Protein AF-A0A2C6ABN4-F1 (afdb_monomer_lite)

Sequence (264 aa):
MPRPLPLPQSFIEPTAESSQFKFFDPEDTRYYWGPILGHSFPLETITFHNDPFFAECRAYGRIKEAQAKGMLKREVAVRCEGFLLLQDEDRKILEGKGVDFEGQDVAESGDCDSGGGDVDDQKQEEQKDFVGRPQKPGKRQGRQPVRAIVKELASPESGVEAWSLRRILRDIRLLNQLKIYNRDIRKDNFRDEKLVDFGSSWTEPHCILEADKDEAAETTVEDLVKFDEMVDMEALKSDVRAMSNWGYCSKLRPRKPKASSGSA

Radius of gyration: 27.63 Å; chains: 1; bounding box: 92×60×93 Å

Structure (mmCIF, N/CA/C/O backbone):
data_AF-A0A2C6ABN4-F1
#
_entry.id   AF-A0A2C6ABN4-F1
#
loop_
_atom_site.group_PDB
_atom_site.id
_atom_site.type_symbol
_atom_site.label_atom_id
_atom_site.label_alt_id
_atom_site.label_comp_id
_atom_site.label_asym_id
_atom_site.label_entity_id
_atom_site.label_seq_id
_atom_site.pdbx_PDB_ins_code
_atom_site.Cartn_x
_atom_site.Cartn_y
_atom_site.Cartn_z
_atom_site.occupancy
_atom_site.B_iso_or_equiv
_atom_site.auth_seq_id
_atom_site.auth_comp_id
_atom_site.auth_asym_id
_atom_site.auth_atom_id
_atom_site.pdbx_PDB_model_num
ATOM 1 N N . MET A 1 1 ? -56.755 -31.998 -8.159 1.00 43.34 1 MET A N 1
ATOM 2 C CA . MET A 1 1 ? -55.991 -31.166 -7.206 1.00 43.34 1 MET A CA 1
ATOM 3 C C . MET A 1 1 ? -54.552 -31.675 -7.190 1.00 43.34 1 MET A C 1
ATOM 5 O O . MET A 1 1 ? -54.325 -32.727 -6.598 1.00 43.34 1 MET A O 1
ATOM 9 N N . PRO A 1 2 ? -53.607 -31.055 -7.915 1.00 37.81 2 PRO A N 1
ATOM 10 C CA . PRO A 1 2 ? -52.215 -31.496 -7.899 1.00 37.81 2 PRO A CA 1
ATOM 11 C C . PRO A 1 2 ? -51.528 -31.032 -6.605 1.00 37.81 2 PRO A C 1
ATOM 13 O O . PRO A 1 2 ? -51.767 -29.922 -6.134 1.00 37.81 2 PRO A O 1
ATOM 16 N N . ARG A 1 3 ? -50.710 -31.909 -6.010 1.00 38.62 3 ARG A N 1
ATOM 17 C CA . ARG A 1 3 ? -49.883 -31.595 -4.833 1.00 38.62 3 ARG A CA 1
ATOM 18 C C . ARG A 1 3 ? -48.737 -30.658 -5.237 1.00 38.62 3 ARG A C 1
ATOM 20 O O . ARG A 1 3 ? -48.188 -30.850 -6.322 1.00 38.62 3 ARG A O 1
ATOM 27 N N . PRO A 1 4 ? -48.340 -29.698 -4.385 1.00 38.19 4 PRO A N 1
ATOM 28 C CA . PRO A 1 4 ? -47.180 -28.868 -4.663 1.00 38.19 4 PRO A CA 1
ATOM 29 C C . PRO A 1 4 ? -45.895 -29.693 -4.513 1.00 38.19 4 PRO A C 1
ATOM 31 O O . PRO A 1 4 ? -45.727 -30.435 -3.543 1.00 38.19 4 PRO A O 1
ATOM 34 N N . LEU A 1 5 ? -45.009 -29.575 -5.502 1.00 39.72 5 LEU A N 1
ATOM 35 C CA . LEU A 1 5 ? -43.641 -30.087 -5.443 1.00 39.72 5 LEU A CA 1
ATOM 36 C C . LEU A 1 5 ? -42.832 -29.259 -4.429 1.00 39.72 5 LEU A C 1
ATOM 38 O O . LEU A 1 5 ? -43.009 -28.039 -4.383 1.00 39.72 5 LEU A O 1
ATOM 42 N N . PRO A 1 6 ? -41.946 -29.879 -3.632 1.00 36.38 6 PRO A N 1
ATOM 43 C CA . PRO A 1 6 ? -41.072 -29.134 -2.742 1.00 36.38 6 PRO A CA 1
ATOM 44 C C . PRO A 1 6 ? -40.022 -28.379 -3.566 1.00 36.38 6 PRO A C 1
ATOM 46 O O . PRO A 1 6 ? -39.380 -28.945 -4.452 1.00 36.38 6 PRO A O 1
ATOM 49 N N . LEU A 1 7 ? -39.868 -27.088 -3.270 1.00 35.53 7 LEU A N 1
ATOM 50 C CA . LEU A 1 7 ? -38.782 -26.263 -3.789 1.00 35.53 7 LEU A CA 1
ATOM 51 C C . LEU A 1 7 ? -37.439 -26.790 -3.255 1.00 35.53 7 LEU A C 1
ATOM 53 O O . LEU A 1 7 ? -37.379 -27.214 -2.096 1.00 35.53 7 LEU A O 1
ATOM 57 N N . PRO A 1 8 ? -36.364 -26.763 -4.059 1.00 33.19 8 PRO A N 1
ATOM 58 C CA . PRO A 1 8 ? -35.051 -27.162 -3.585 1.00 33.19 8 PRO A CA 1
ATOM 59 C C . PRO A 1 8 ? -34.594 -26.187 -2.497 1.00 33.19 8 PRO A C 1
ATOM 61 O O . PRO A 1 8 ? -34.554 -24.975 -2.707 1.00 33.19 8 PRO A O 1
ATOM 64 N N . GLN A 1 9 ? -34.244 -26.730 -1.330 1.00 35.50 9 GLN A N 1
ATOM 65 C CA . GLN A 1 9 ? -33.482 -26.019 -0.311 1.00 35.50 9 GLN A CA 1
ATOM 66 C C . GLN A 1 9 ? -32.075 -25.776 -0.863 1.00 35.50 9 GLN A C 1
ATOM 68 O O . GLN A 1 9 ? -31.155 -26.551 -0.616 1.00 35.50 9 GLN A O 1
ATOM 73 N N . SER A 1 10 ? -31.901 -24.708 -1.640 1.00 33.22 10 SER A N 1
ATOM 74 C CA . SER A 1 10 ? -30.585 -24.104 -1.783 1.00 33.22 10 SER A CA 1
ATOM 75 C C . SER A 1 10 ? -30.249 -23.495 -0.427 1.00 33.22 10 SER A C 1
ATOM 77 O O . SER A 1 10 ? -30.739 -22.421 -0.076 1.00 33.22 10 SER A O 1
ATOM 79 N N . PHE A 1 11 ? -29.466 -24.234 0.355 1.00 29.27 11 PHE A N 1
ATOM 80 C CA . PHE A 1 11 ? -28.641 -23.665 1.407 1.00 29.27 11 PHE A CA 1
ATOM 81 C C . PHE A 1 11 ? -27.852 -22.516 0.776 1.00 29.27 11 PHE A C 1
ATOM 83 O O . PHE A 1 11 ? -26.917 -22.736 0.011 1.00 29.27 11 PHE A O 1
ATOM 90 N N . ILE A 1 12 ? -28.290 -21.286 1.031 1.00 30.23 12 ILE A N 1
ATOM 91 C CA . ILE A 1 12 ? -27.449 -20.114 0.841 1.00 30.23 12 ILE A CA 1
ATOM 92 C C . ILE A 1 12 ? -26.549 -20.119 2.069 1.00 30.23 12 ILE A C 1
ATOM 94 O O . ILE A 1 12 ? -26.931 -19.635 3.135 1.00 30.23 12 ILE A O 1
ATOM 98 N N . GLU A 1 13 ? -25.396 -20.772 1.947 1.00 28.67 13 GLU A N 1
ATOM 99 C CA . GLU A 1 13 ? -24.297 -20.508 2.864 1.00 28.67 13 GLU A CA 1
ATOM 100 C C . GLU A 1 13 ? -23.945 -19.019 2.743 1.00 28.67 13 GLU A C 1
ATOM 102 O O . GLU A 1 13 ? -23.855 -18.498 1.626 1.00 28.67 13 GLU A O 1
ATOM 107 N N . PRO A 1 14 ? -23.803 -18.291 3.859 1.00 32.38 14 PRO A N 1
ATOM 108 C CA . PRO A 1 14 ? -23.434 -16.891 3.803 1.00 32.38 14 PRO A CA 1
ATOM 109 C C . PRO A 1 14 ? -21.966 -16.802 3.378 1.00 32.38 14 PRO A C 1
ATOM 111 O O . PRO A 1 14 ? -21.068 -17.080 4.172 1.00 32.38 14 PRO A O 1
ATOM 114 N N . THR A 1 15 ? -21.713 -16.400 2.132 1.00 32.28 15 THR A N 1
ATOM 115 C CA . THR A 1 15 ? -20.380 -16.003 1.677 1.00 32.28 15 THR A CA 1
ATOM 116 C C . THR A 1 15 ? -20.015 -14.693 2.375 1.00 32.28 15 THR A C 1
ATOM 118 O O . THR A 1 15 ? -20.332 -13.591 1.933 1.00 32.28 15 THR A O 1
ATOM 121 N N . ALA A 1 16 ? -19.404 -14.808 3.555 1.00 35.59 16 ALA A N 1
ATOM 122 C CA . ALA A 1 16 ? -18.778 -13.687 4.239 1.00 35.59 16 ALA A CA 1
ATOM 123 C C . ALA A 1 16 ? -17.517 -13.291 3.455 1.00 35.59 16 ALA A C 1
ATOM 125 O O . ALA A 1 16 ? -16.405 -13.703 3.774 1.00 35.59 16 ALA A O 1
ATOM 126 N N . GLU A 1 17 ? -17.701 -12.527 2.382 1.00 42.06 17 GLU A N 1
ATOM 127 C CA . GLU A 1 17 ? -16.612 -12.049 1.534 1.00 42.06 17 GLU A CA 1
ATOM 128 C C . GLU A 1 17 ? -15.911 -10.861 2.222 1.00 42.06 17 GLU A C 1
ATOM 130 O O . GLU A 1 17 ? -16.338 -9.710 2.186 1.00 42.06 17 GLU A O 1
ATOM 135 N N . SER A 1 18 ? -14.870 -11.234 2.976 1.00 41.97 18 SER A N 1
ATOM 136 C CA . SER A 1 18 ? -13.762 -10.463 3.560 1.00 41.97 18 SER A CA 1
ATOM 137 C C . SER A 1 18 ? -14.037 -9.019 4.007 1.00 41.97 18 SER A C 1
ATOM 139 O O . SER A 1 18 ? -13.567 -8.059 3.396 1.00 41.97 18 SER A O 1
ATOM 141 N N . SER A 1 19 ? -14.669 -8.854 5.168 1.00 40.44 19 SER A N 1
ATOM 142 C CA . SER A 1 19 ? -14.401 -7.675 6.003 1.00 40.44 19 SER A CA 1
ATOM 143 C C . SER A 1 19 ? -13.133 -7.945 6.814 1.00 40.44 19 SER A C 1
ATOM 145 O O . SER A 1 19 ? -13.146 -8.782 7.713 1.00 40.44 19 SER A O 1
ATOM 147 N N . GLN A 1 20 ? -12.018 -7.294 6.469 1.00 48.59 20 GLN A N 1
ATOM 148 C CA . GLN A 1 20 ? -10.813 -7.341 7.299 1.00 48.59 20 GLN A CA 1
ATOM 149 C C . GLN A 1 20 ? -10.960 -6.333 8.440 1.00 48.59 20 GLN A C 1
ATOM 151 O O . GLN A 1 20 ? -11.043 -5.127 8.205 1.00 48.59 20 GLN A O 1
ATOM 156 N N . PHE A 1 21 ? -10.987 -6.834 9.671 1.00 49.16 21 PHE A N 1
ATOM 157 C CA . PHE A 1 21 ? -10.914 -6.020 10.876 1.00 49.16 21 PHE A CA 1
ATOM 158 C C . PHE A 1 21 ? -9.465 -6.029 11.354 1.00 49.16 21 PHE A C 1
ATOM 160 O O . PHE A 1 21 ? -8.912 -7.093 11.624 1.00 49.16 21 PHE A O 1
ATOM 167 N N . LYS A 1 22 ? -8.830 -4.857 11.396 1.00 55.16 22 LYS A N 1
ATOM 168 C CA . LYS A 1 22 ? -7.450 -4.704 11.866 1.00 55.16 22 LYS A CA 1
ATOM 169 C C . LYS A 1 22 ? -7.467 -3.927 13.175 1.00 55.16 22 LYS A C 1
ATOM 171 O O . LYS A 1 22 ? -7.917 -2.782 13.209 1.00 55.16 22 LYS A O 1
ATOM 176 N N . PHE A 1 23 ? -7.000 -4.570 14.237 1.00 58.25 23 PHE A N 1
ATOM 177 C CA . PHE A 1 23 ? -6.822 -3.968 15.555 1.00 58.25 23 PHE A CA 1
ATOM 178 C C . PHE A 1 23 ? -5.339 -3.696 15.759 1.00 58.25 23 PHE A C 1
ATOM 180 O O . PHE A 1 23 ? -4.504 -4.501 15.354 1.00 58.25 23 PHE A O 1
ATOM 187 N N . PHE A 1 24 ? -5.021 -2.533 16.313 1.00 55.00 24 PHE A N 1
ATOM 188 C CA . PHE A 1 24 ? -3.648 -2.075 16.437 1.00 55.00 24 PHE A CA 1
ATOM 189 C C . PHE A 1 24 ? -3.508 -1.194 17.670 1.00 55.00 24 PHE A C 1
ATOM 191 O O . PHE A 1 24 ? -4.182 -0.164 17.754 1.00 55.00 24 PHE A O 1
ATOM 198 N N . ASP A 1 25 ? -2.639 -1.599 18.594 1.00 61.62 25 ASP A N 1
ATOM 199 C CA . ASP A 1 25 ? -2.125 -0.719 19.633 1.00 61.62 25 ASP A CA 1
ATOM 200 C C . ASP A 1 25 ? -0.804 -0.096 19.133 1.00 61.62 25 ASP A C 1
ATOM 202 O O . ASP A 1 25 ? 0.142 -0.813 18.798 1.00 61.62 25 ASP A O 1
ATOM 206 N N . PRO A 1 26 ? -0.705 1.236 19.033 1.00 56.97 26 PRO A N 1
ATOM 207 C CA . PRO A 1 26 ? 0.534 1.907 18.647 1.00 56.97 26 PRO A CA 1
ATOM 208 C C . PRO A 1 26 ? 1.726 1.641 19.577 1.00 56.97 26 PRO A C 1
ATOM 210 O O . PRO A 1 26 ? 2.866 1.690 19.100 1.00 56.97 26 PRO A O 1
ATOM 213 N N . GLU A 1 27 ? 1.502 1.342 20.861 1.00 61.50 27 GLU A N 1
ATOM 214 C CA . GLU A 1 27 ? 2.582 0.998 21.792 1.00 61.50 27 GLU A CA 1
ATOM 215 C C . GLU A 1 27 ? 3.201 -0.370 21.461 1.00 61.50 27 GLU A C 1
ATOM 217 O O . GLU A 1 27 ? 4.415 -0.525 21.618 1.00 61.50 27 GLU A O 1
ATOM 222 N N . ASP A 1 28 ? 2.448 -1.311 20.872 1.00 63.84 28 ASP A N 1
ATOM 223 C CA . ASP A 1 28 ? 2.980 -2.618 20.438 1.00 63.84 28 ASP A CA 1
ATOM 224 C C . ASP A 1 28 ? 4.088 -2.476 19.384 1.00 63.84 28 ASP A C 1
ATOM 226 O O . ASP A 1 28 ? 4.962 -3.334 19.246 1.00 63.84 28 ASP A O 1
ATOM 230 N N . THR A 1 29 ? 4.095 -1.363 18.647 1.00 63.59 29 THR A N 1
ATOM 231 C CA . THR A 1 29 ? 5.116 -1.075 17.630 1.00 63.59 29 THR A CA 1
ATOM 232 C C . THR A 1 29 ? 6.170 -0.075 18.076 1.00 63.59 29 THR A C 1
ATOM 234 O O . THR A 1 29 ? 7.054 0.268 17.288 1.00 63.59 29 THR A O 1
ATOM 237 N N . ARG A 1 30 ? 6.153 0.354 19.345 1.00 68.31 30 ARG A N 1
ATOM 238 C CA . ARG A 1 30 ? 7.115 1.325 19.885 1.00 68.31 30 ARG A CA 1
ATOM 239 C C . ARG A 1 30 ? 8.561 0.900 19.752 1.00 68.31 30 ARG A C 1
ATOM 241 O O . ARG A 1 30 ? 9.428 1.748 19.556 1.00 68.31 30 ARG A O 1
ATOM 248 N N . TYR A 1 31 ? 8.820 -0.401 19.789 1.00 68.56 31 TYR A N 1
ATOM 249 C CA . TYR A 1 31 ? 10.140 -0.946 19.499 1.00 68.56 31 TYR A CA 1
ATOM 250 C C . TYR A 1 31 ? 10.666 -0.526 18.112 1.00 68.56 31 TYR A C 1
ATOM 252 O O . TYR A 1 31 ? 11.850 -0.227 17.978 1.00 68.56 31 TYR A O 1
ATOM 260 N N . TYR A 1 32 ? 9.793 -0.453 17.101 1.00 65.69 32 TYR A N 1
ATOM 261 C CA . TYR A 1 32 ? 10.162 -0.132 15.721 1.00 65.69 32 TYR A CA 1
ATOM 262 C C . TYR A 1 32 ? 10.352 1.370 15.490 1.00 65.69 32 TYR A C 1
ATOM 264 O O . TYR A 1 32 ? 11.301 1.769 14.824 1.00 65.69 32 TYR A O 1
ATOM 272 N N . TRP A 1 33 ? 9.479 2.218 16.042 1.00 73.62 33 TRP A N 1
ATOM 273 C CA . TRP A 1 33 ? 9.526 3.664 15.781 1.00 73.62 33 TRP A CA 1
ATOM 274 C C . TRP A 1 33 ? 10.238 4.480 16.867 1.00 73.62 33 TRP A C 1
ATOM 276 O O . TRP A 1 33 ? 10.721 5.578 16.591 1.00 73.62 33 TRP A O 1
ATOM 286 N N . GLY A 1 34 ? 10.327 3.973 18.098 1.00 74.62 34 GLY A N 1
ATOM 287 C CA . GLY A 1 34 ? 10.900 4.676 19.250 1.00 74.62 34 GLY A CA 1
ATOM 288 C C . GLY A 1 34 ? 12.348 5.137 19.045 1.00 74.62 34 GLY A C 1
ATOM 289 O O . GLY A 1 34 ? 12.634 6.303 19.327 1.00 74.62 34 GLY A O 1
ATOM 290 N N . PRO A 1 35 ? 13.251 4.288 18.514 1.00 77.50 35 PRO A N 1
ATOM 291 C CA . PRO A 1 35 ? 14.631 4.680 18.222 1.00 77.50 35 PRO A CA 1
ATOM 292 C C . PRO A 1 35 ? 14.756 5.770 17.149 1.00 77.50 35 PRO A C 1
ATOM 294 O O . PRO A 1 35 ? 15.687 6.568 17.206 1.00 77.50 35 PRO A O 1
ATOM 297 N N . ILE A 1 36 ? 13.824 5.806 16.191 1.00 73.25 36 ILE A N 1
ATOM 298 C CA . ILE A 1 36 ? 13.858 6.721 15.043 1.00 73.25 36 ILE A CA 1
ATOM 299 C C . ILE A 1 36 ? 13.268 8.085 15.420 1.00 73.25 36 ILE A C 1
ATOM 301 O O . ILE A 1 36 ? 13.826 9.133 15.104 1.00 73.25 36 ILE A O 1
ATOM 305 N N . LEU A 1 37 ? 12.125 8.084 16.109 1.00 77.12 37 LEU A N 1
ATOM 306 C CA . LEU A 1 37 ? 11.356 9.301 16.372 1.00 77.12 37 LEU A CA 1
ATOM 307 C C . LEU A 1 37 ? 11.667 9.926 17.736 1.00 77.12 37 LEU A C 1
ATOM 309 O O . LEU A 1 37 ? 11.551 11.147 17.883 1.00 77.12 37 LEU A O 1
ATOM 313 N N . GLY A 1 38 ? 12.068 9.134 18.735 1.00 70.38 38 GLY A N 1
ATOM 314 C CA . GLY A 1 38 ? 12.277 9.605 20.105 1.00 70.38 38 GLY A CA 1
ATOM 315 C C . GLY A 1 38 ? 11.061 10.378 20.637 1.00 70.38 38 GLY A C 1
ATOM 316 O O . GLY A 1 38 ? 9.946 9.864 20.646 1.00 70.38 38 GLY A O 1
ATOM 317 N N . HIS A 1 39 ? 11.274 11.636 21.043 1.00 68.50 39 HIS A N 1
ATOM 318 C CA . HIS A 1 39 ? 10.217 12.584 21.443 1.00 68.50 39 HIS A CA 1
ATOM 319 C C . HIS A 1 39 ? 9.921 13.656 20.378 1.00 68.50 39 HIS A C 1
ATOM 321 O O . HIS A 1 39 ? 9.269 14.658 20.666 1.00 68.50 39 HIS A O 1
ATOM 327 N N . SER A 1 40 ? 10.432 13.485 19.155 1.00 69.56 40 SER A N 1
ATOM 328 C CA . SER A 1 40 ? 10.398 14.514 18.104 1.00 69.56 40 SER A CA 1
ATOM 329 C C . SER A 1 40 ? 9.004 14.713 17.503 1.00 69.56 40 SER A C 1
ATOM 331 O O . SER A 1 40 ? 8.739 15.749 16.899 1.00 69.56 40 SER A O 1
ATOM 333 N N . PHE A 1 41 ? 8.108 13.740 17.682 1.00 73.62 41 PHE A N 1
ATOM 334 C CA . PHE A 1 41 ? 6.722 13.794 17.226 1.00 73.62 41 PHE A CA 1
ATOM 335 C C . PHE A 1 41 ? 5.766 13.511 18.391 1.00 73.62 41 PHE A C 1
ATOM 337 O O . PHE A 1 41 ? 6.084 12.683 19.249 1.00 73.62 41 PHE A O 1
ATOM 344 N N . PRO A 1 42 ? 4.581 14.152 18.429 1.00 81.31 42 PRO A N 1
ATOM 345 C CA . PRO A 1 42 ? 3.536 13.788 19.379 1.00 81.31 42 PRO A CA 1
ATOM 346 C C . PRO A 1 42 ? 3.166 12.311 19.221 1.00 81.31 42 PRO A C 1
ATOM 348 O O . PRO A 1 42 ? 2.978 11.849 18.094 1.00 81.31 42 PRO A O 1
ATOM 351 N N . LEU A 1 43 ? 3.014 11.590 20.336 1.00 75.25 43 LEU A N 1
ATOM 352 C CA . LEU A 1 43 ? 2.653 10.167 20.333 1.00 75.25 43 LEU A CA 1
ATOM 353 C C . LEU A 1 43 ? 1.390 9.907 19.503 1.00 75.25 43 LEU A C 1
ATOM 355 O O . LEU A 1 43 ? 1.357 8.986 18.703 1.00 75.25 43 LEU A O 1
ATOM 359 N N . GLU A 1 44 ? 0.398 10.790 19.610 1.00 75.31 44 GLU A N 1
ATOM 360 C CA . GLU A 1 44 ? -0.835 10.738 18.823 1.00 75.31 44 GLU A CA 1
ATOM 361 C C . GLU A 1 44 ? -0.576 10.723 17.302 1.00 75.31 44 GLU A C 1
ATOM 363 O O . GLU A 1 44 ? -1.162 9.923 16.575 1.00 75.31 44 GLU A O 1
ATOM 368 N N . THR A 1 45 ? 0.360 11.538 16.810 1.00 78.62 45 THR A N 1
ATOM 369 C CA . THR A 1 45 ? 0.745 11.561 15.390 1.00 78.62 45 THR A CA 1
ATOM 370 C C . THR A 1 45 ? 1.400 10.248 14.963 1.00 78.62 45 THR A C 1
ATOM 372 O O . THR A 1 45 ? 1.120 9.737 13.879 1.00 78.62 45 THR A O 1
ATOM 375 N N . ILE A 1 46 ? 2.260 9.685 15.813 1.00 79.44 46 ILE A N 1
ATOM 376 C CA . ILE A 1 46 ? 2.929 8.401 15.564 1.00 79.44 46 ILE A CA 1
ATOM 377 C C . ILE A 1 46 ? 1.901 7.268 15.532 1.00 79.44 46 ILE A C 1
ATOM 379 O O . ILE A 1 46 ? 1.929 6.431 14.629 1.00 79.44 46 ILE A O 1
ATOM 383 N N . THR A 1 47 ? 0.959 7.290 16.471 1.00 78.12 47 THR A N 1
ATOM 384 C CA . THR A 1 47 ? -0.158 6.355 16.547 1.00 78.12 47 THR A CA 1
ATOM 385 C C . THR A 1 47 ? -0.983 6.373 15.272 1.00 78.12 47 THR A C 1
ATOM 387 O O . THR A 1 47 ? -1.201 5.327 14.670 1.00 78.12 47 THR A O 1
ATOM 390 N N . PHE A 1 48 ? -1.389 7.554 14.803 1.00 82.12 48 PHE A N 1
ATOM 391 C CA . PHE A 1 48 ? -2.189 7.666 13.586 1.00 82.12 48 PHE A CA 1
ATOM 392 C C . PHE A 1 48 ? -1.447 7.231 12.323 1.00 82.12 48 PHE A C 1
ATOM 394 O O . PHE A 1 48 ? -2.071 6.727 11.394 1.00 82.12 48 PHE A O 1
ATOM 401 N N . HIS A 1 49 ? -0.132 7.433 12.255 1.00 82.94 49 HIS A N 1
ATOM 402 C CA . HIS A 1 49 ? 0.654 7.012 11.099 1.00 82.94 49 HIS A CA 1
ATOM 403 C C . HIS A 1 49 ? 0.897 5.502 11.048 1.00 82.94 49 HIS A C 1
ATOM 405 O O . HIS A 1 49 ? 0.977 4.957 9.949 1.00 82.94 49 HIS A O 1
ATOM 411 N N . ASN A 1 50 ? 0.969 4.839 12.205 1.00 80.81 50 ASN A N 1
ATOM 412 C CA . ASN A 1 50 ? 1.174 3.394 12.283 1.00 80.81 50 ASN A CA 1
ATOM 413 C C . ASN A 1 50 ? -0.131 2.588 12.391 1.00 80.81 50 ASN A C 1
ATOM 415 O O . ASN A 1 50 ? -0.111 1.383 12.164 1.00 80.81 50 ASN A O 1
ATOM 419 N N . ASP A 1 51 ? -1.264 3.230 12.688 1.00 86.06 51 ASP A N 1
ATOM 420 C CA . ASP A 1 51 ? -2.579 2.591 12.694 1.00 86.06 51 ASP A CA 1
ATOM 421 C C . ASP A 1 51 ? -2.963 2.106 11.275 1.00 86.06 51 ASP A C 1
ATOM 423 O O . ASP A 1 51 ? -3.091 2.928 10.358 1.00 86.06 51 ASP A O 1
ATOM 427 N N . PRO A 1 52 ? -3.212 0.795 11.073 1.00 88.38 52 PRO A N 1
ATOM 428 C CA . PRO A 1 52 ? -3.519 0.238 9.760 1.00 88.38 52 PRO A CA 1
ATOM 429 C C . PRO A 1 52 ? -4.770 0.812 9.097 1.00 88.38 52 PRO A C 1
ATOM 431 O O . PRO A 1 52 ? -4.816 0.965 7.876 1.00 88.38 52 PRO A O 1
ATOM 434 N N . PHE A 1 53 ? -5.794 1.151 9.880 1.00 88.19 53 PHE A N 1
ATOM 435 C CA . PHE A 1 53 ? -6.998 1.782 9.353 1.00 88.19 53 PHE A CA 1
ATOM 436 C C . PHE A 1 53 ? -6.677 3.180 8.814 1.00 88.19 53 PHE A C 1
ATOM 438 O O . PHE A 1 53 ? -7.097 3.530 7.707 1.00 88.19 53 PHE A O 1
ATOM 445 N N . PHE A 1 54 ? -5.910 3.979 9.561 1.00 89.38 54 PHE A N 1
ATOM 446 C CA . PHE A 1 54 ? -5.500 5.310 9.108 1.00 89.38 54 PHE A CA 1
ATOM 447 C C . PHE A 1 54 ? -4.536 5.251 7.920 1.00 89.38 54 PHE A C 1
ATOM 449 O O . PHE A 1 54 ? -4.704 6.032 6.979 1.00 89.38 54 PHE A O 1
ATOM 456 N N . ALA A 1 55 ? -3.580 4.320 7.917 1.00 92.88 55 ALA A N 1
ATOM 457 C CA . ALA A 1 55 ? -2.694 4.060 6.785 1.00 92.88 55 ALA A CA 1
ATOM 458 C C . ALA A 1 55 ? -3.499 3.817 5.498 1.00 92.88 55 ALA A C 1
ATOM 460 O O . ALA A 1 55 ? -3.328 4.519 4.494 1.00 92.88 55 ALA A O 1
ATOM 461 N N . GLU A 1 56 ? -4.467 2.904 5.566 1.00 94.12 56 GLU A N 1
ATOM 462 C CA . GLU A 1 56 ? -5.322 2.556 4.437 1.00 94.12 56 GLU A CA 1
ATOM 463 C C . GLU A 1 56 ? -6.220 3.723 3.992 1.00 94.12 56 GLU A C 1
ATOM 465 O O . GLU A 1 56 ? -6.324 4.013 2.796 1.00 94.12 56 GLU A O 1
ATOM 470 N N . CYS A 1 57 ? -6.805 4.470 4.934 1.00 94.00 57 CYS A N 1
ATOM 471 C CA . CYS A 1 57 ? -7.603 5.660 4.624 1.00 94.00 57 CYS A CA 1
ATOM 472 C C . CYS A 1 57 ? -6.787 6.731 3.890 1.00 94.00 57 CYS A C 1
ATOM 474 O O . CYS A 1 57 ? -7.275 7.343 2.935 1.00 94.00 57 CYS A O 1
ATOM 476 N N . ARG A 1 58 ? -5.539 6.960 4.308 1.00 95.69 58 ARG A N 1
ATOM 477 C CA . ARG A 1 58 ? -4.650 7.942 3.675 1.00 95.69 58 ARG A CA 1
ATOM 478 C C . ARG A 1 58 ? -4.261 7.528 2.261 1.00 95.69 58 ARG A C 1
ATOM 480 O O . ARG A 1 58 ? -4.294 8.376 1.365 1.00 95.69 58 ARG A O 1
ATOM 487 N N . ALA A 1 59 ? -3.966 6.247 2.049 1.00 97.06 59 ALA A N 1
ATOM 488 C CA . ALA A 1 59 ? -3.676 5.716 0.723 1.00 97.06 59 ALA A CA 1
ATOM 489 C C . ALA A 1 59 ? -4.873 5.894 -0.224 1.00 97.06 59 ALA A C 1
ATOM 491 O O . ALA A 1 59 ? -4.735 6.509 -1.285 1.00 97.06 59 ALA A O 1
ATOM 492 N N . TYR A 1 60 ? -6.074 5.459 0.177 1.00 96.88 60 TYR A N 1
ATOM 493 C CA . TYR A 1 60 ? -7.277 5.633 -0.645 1.00 96.88 60 TYR A CA 1
ATOM 494 C C . TYR A 1 60 ? -7.642 7.103 -0.868 1.00 96.88 60 TYR A C 1
ATOM 496 O O . TYR A 1 60 ? -8.037 7.469 -1.977 1.00 96.88 60 TYR A O 1
ATOM 504 N N . GLY A 1 61 ? -7.459 7.963 0.138 1.00 96.06 61 GLY A N 1
ATOM 505 C CA . GLY A 1 61 ? -7.626 9.408 -0.004 1.00 96.06 61 GLY A CA 1
ATOM 506 C C . GLY A 1 61 ? -6.730 9.977 -1.105 1.00 96.06 61 GLY A C 1
ATOM 507 O O . GLY A 1 61 ? -7.211 10.657 -2.014 1.00 96.06 61 GLY A O 1
ATOM 508 N N . ARG A 1 62 ? -5.442 9.615 -1.099 1.00 97.50 62 ARG A N 1
ATOM 509 C CA . ARG A 1 62 ? -4.468 10.047 -2.111 1.00 97.50 62 ARG A CA 1
ATOM 510 C C . ARG A 1 62 ? -4.786 9.503 -3.507 1.00 97.50 62 ARG A C 1
ATOM 512 O O . ARG A 1 62 ? -4.679 10.242 -4.487 1.00 97.50 62 ARG A O 1
ATOM 519 N N . ILE A 1 63 ? -5.218 8.245 -3.606 1.00 97.12 63 ILE A N 1
ATOM 520 C CA . ILE A 1 63 ? -5.672 7.634 -4.868 1.00 97.12 63 ILE A CA 1
ATOM 521 C C . ILE A 1 63 ? -6.863 8.415 -5.432 1.00 97.12 63 ILE A C 1
ATOM 523 O O . ILE A 1 63 ? -6.844 8.811 -6.600 1.00 97.12 63 ILE A O 1
ATOM 527 N N . LYS A 1 64 ? -7.870 8.696 -4.599 1.00 95.50 64 LYS A N 1
ATOM 528 C CA . LYS A 1 64 ? -9.077 9.435 -4.991 1.00 95.50 64 LYS A CA 1
ATOM 529 C C . LYS A 1 64 ? -8.753 10.856 -5.455 1.00 95.50 64 LYS A C 1
ATOM 531 O O . LYS A 1 64 ? -9.267 11.304 -6.480 1.00 95.50 64 LYS A O 1
ATOM 536 N N . GLU A 1 65 ? -7.859 11.554 -4.757 1.00 96.50 65 GLU A N 1
ATOM 537 C CA . GLU A 1 65 ? -7.365 12.872 -5.174 1.00 96.50 65 GLU A CA 1
ATOM 538 C C . GLU A 1 65 ? -6.651 12.824 -6.532 1.00 96.50 65 GLU A C 1
ATOM 540 O O . GLU A 1 65 ? -6.879 13.683 -7.387 1.00 96.50 65 GLU A O 1
ATOM 545 N N . ALA A 1 66 ? -5.795 11.824 -6.753 1.00 96.56 66 ALA A N 1
ATOM 546 C CA . ALA A 1 66 ? -5.071 11.654 -8.009 1.00 96.56 66 ALA A CA 1
ATOM 547 C C . ALA A 1 66 ? -6.009 11.337 -9.185 1.00 96.56 66 ALA A C 1
ATOM 549 O O . ALA A 1 66 ? -5.794 11.828 -10.298 1.00 96.56 66 ALA A O 1
ATOM 550 N N . GLN A 1 67 ? -7.068 10.559 -8.942 1.00 95.12 67 GLN A N 1
ATOM 551 C CA . GLN A 1 67 ? -8.127 10.292 -9.918 1.00 95.12 67 GLN A CA 1
ATOM 552 C C . GLN A 1 67 ? -8.897 11.569 -10.262 1.00 95.12 67 GLN A C 1
ATOM 554 O O . GLN A 1 67 ? -9.040 11.896 -11.440 1.00 95.12 67 GLN A O 1
ATOM 559 N N . ALA A 1 68 ? -9.314 12.342 -9.253 1.00 95.12 68 ALA A N 1
ATOM 560 C CA . ALA A 1 68 ? -10.022 13.608 -9.450 1.00 95.12 68 ALA A CA 1
ATOM 561 C C . ALA A 1 68 ? -9.189 14.635 -10.239 1.00 95.12 68 ALA A C 1
ATOM 563 O O . ALA A 1 68 ? -9.725 15.384 -11.053 1.00 95.12 68 ALA A O 1
ATOM 564 N N . LYS A 1 69 ? -7.863 14.638 -10.047 1.00 95.81 69 LYS A N 1
ATOM 565 C CA . LYS A 1 69 ? -6.911 15.485 -10.789 1.00 95.81 69 LYS A CA 1
ATOM 566 C C . LYS A 1 69 ? -6.546 14.937 -12.177 1.00 95.81 69 LYS A C 1
ATOM 568 O O . LYS A 1 69 ? -5.755 15.555 -12.885 1.00 95.81 69 LYS A O 1
ATOM 573 N N . GLY A 1 70 ? -7.0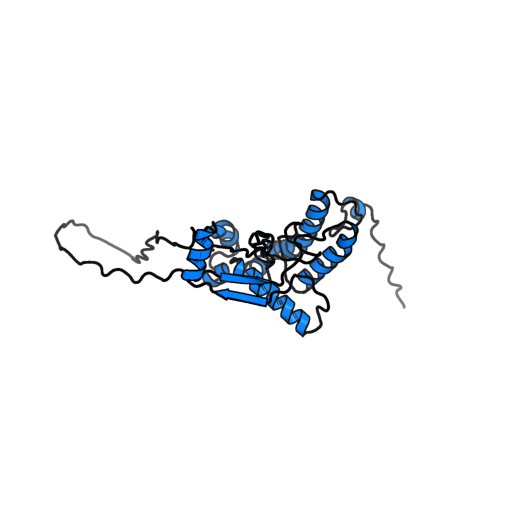62 13.771 -12.572 1.00 93.25 70 GLY A N 1
ATOM 574 C CA . GLY A 1 70 ? -6.747 13.126 -13.852 1.00 93.25 70 GLY A CA 1
ATOM 575 C C . GLY A 1 70 ? -5.316 12.580 -13.964 1.00 93.25 70 GLY A C 1
ATOM 576 O O . GLY A 1 70 ? -4.903 12.178 -15.054 1.00 93.25 70 GLY A O 1
ATOM 577 N N . MET A 1 71 ? -4.568 12.542 -12.855 1.00 91.38 71 MET A N 1
ATOM 578 C CA . MET A 1 71 ? -3.221 11.962 -12.776 1.00 91.38 71 MET A CA 1
ATOM 579 C C . MET A 1 71 ? -3.275 10.432 -12.818 1.00 91.38 71 MET A C 1
ATOM 581 O O . MET A 1 71 ? -2.364 9.788 -13.335 1.00 91.38 71 MET A O 1
ATOM 585 N N . LEU A 1 72 ? -4.375 9.856 -12.325 1.00 92.56 72 LEU A N 1
ATOM 586 C CA . LEU A 1 72 ? -4.616 8.423 -12.301 1.00 92.56 72 LEU A CA 1
ATOM 587 C C . LEU A 1 72 ? -5.898 8.088 -13.073 1.00 92.56 72 LEU A C 1
ATOM 589 O O . LEU A 1 72 ? -7.003 8.239 -12.569 1.00 92.56 72 LEU A O 1
ATOM 593 N N . LYS A 1 73 ? -5.752 7.638 -14.323 1.00 88.06 73 LYS A N 1
ATOM 594 C CA . LYS A 1 73 ? -6.891 7.309 -15.208 1.00 88.06 73 LYS A CA 1
ATOM 595 C C . LYS A 1 73 ? -7.396 5.873 -15.074 1.00 88.06 73 LYS A C 1
ATOM 597 O O . LYS A 1 73 ? -8.377 5.513 -15.713 1.00 88.06 73 LYS A O 1
ATOM 602 N N . ARG A 1 74 ? -6.679 5.036 -14.329 1.00 88.06 74 ARG A N 1
ATOM 603 C CA . ARG A 1 74 ? -6.946 3.603 -14.214 1.00 88.06 74 ARG A CA 1
ATOM 604 C C . ARG A 1 74 ? -7.108 3.201 -12.760 1.00 88.06 74 ARG A C 1
ATOM 606 O O . ARG A 1 74 ? -6.558 3.848 -11.874 1.00 88.06 74 ARG A O 1
ATOM 613 N N . GLU A 1 75 ? -7.816 2.109 -12.541 1.00 91.69 75 GLU A N 1
ATOM 614 C CA . GLU A 1 75 ? -7.997 1.525 -11.218 1.00 91.69 75 GLU A CA 1
ATOM 615 C C . GLU A 1 75 ? -6.796 0.635 -10.891 1.00 91.69 75 GLU A C 1
ATOM 617 O O . GLU A 1 75 ? -6.654 -0.449 -11.448 1.00 91.69 75 GLU A O 1
ATOM 622 N N . VAL A 1 76 ? -5.907 1.140 -10.034 1.00 94.62 76 VAL A N 1
ATOM 623 C CA . VAL A 1 76 ? -4.715 0.423 -9.528 1.00 94.62 76 VAL A CA 1
ATOM 624 C C . VAL A 1 76 ? -4.994 -0.339 -8.228 1.00 94.62 76 VAL A C 1
ATOM 626 O O . VAL A 1 76 ? -4.192 -1.158 -7.791 1.00 94.62 76 VAL A O 1
ATOM 629 N N . ALA A 1 77 ? -6.138 -0.051 -7.615 1.00 95.94 77 ALA A N 1
ATOM 630 C CA . ALA A 1 77 ? -6.623 -0.633 -6.379 1.00 95.94 77 ALA A CA 1
ATOM 631 C C . ALA A 1 77 ? -8.113 -0.950 -6.526 1.00 95.94 77 ALA A C 1
ATOM 633 O O . ALA A 1 77 ? -8.802 -0.317 -7.338 1.00 95.94 77 ALA A O 1
ATOM 634 N N . VAL A 1 78 ? -8.602 -1.908 -5.741 1.00 94.69 78 VAL A N 1
ATOM 635 C CA . VAL A 1 78 ? -10.045 -2.113 -5.567 1.00 94.69 78 VAL A CA 1
ATOM 636 C C . VAL A 1 78 ? -10.653 -0.833 -5.006 1.00 94.69 78 VAL A C 1
ATOM 638 O O . VAL A 1 78 ? -10.042 -0.144 -4.190 1.00 94.69 78 VAL A O 1
ATOM 641 N N . ARG A 1 79 ? -11.838 -0.457 -5.489 1.00 92.62 79 ARG A N 1
ATOM 642 C CA . ARG A 1 79 ? -12.457 0.803 -5.089 1.00 92.62 79 ARG A CA 1
ATOM 643 C C . ARG A 1 79 ? -12.819 0.762 -3.606 1.00 92.62 79 ARG A C 1
ATOM 645 O O . ARG A 1 79 ? -13.429 -0.190 -3.136 1.00 92.62 79 ARG A O 1
ATOM 652 N N . CYS A 1 80 ? -12.456 1.813 -2.879 1.00 93.69 80 CYS A N 1
ATOM 653 C CA . CYS A 1 80 ? -12.898 2.029 -1.507 1.00 93.69 80 CYS A CA 1
ATOM 654 C C . CYS A 1 80 ? -14.149 2.912 -1.518 1.00 93.69 80 CYS A C 1
ATOM 656 O O . CYS A 1 80 ? -14.113 4.037 -2.023 1.00 93.69 80 CYS A O 1
ATOM 658 N N . GLU A 1 81 ? -15.243 2.393 -0.967 1.00 90.69 81 GLU A N 1
ATOM 659 C CA . GLU A 1 81 ? -16.530 3.088 -0.855 1.00 90.69 81 GLU A CA 1
ATOM 660 C C . GLU A 1 81 ? -16.619 3.921 0.433 1.00 90.69 81 GLU A C 1
ATOM 662 O O . GLU A 1 81 ? -17.431 4.841 0.537 1.00 90.69 81 GLU A O 1
ATOM 667 N N . GLY A 1 82 ? -15.744 3.653 1.405 1.00 88.50 82 GLY A N 1
ATOM 668 C CA . GLY A 1 82 ? -15.624 4.432 2.629 1.00 88.50 82 GLY A CA 1
ATOM 669 C C . GLY A 1 82 ? -15.307 3.560 3.832 1.00 88.50 82 GLY A C 1
ATOM 670 O O . GLY A 1 82 ? -14.618 2.548 3.728 1.00 88.50 82 GLY A O 1
ATOM 671 N N . PHE A 1 83 ? -15.815 3.963 4.990 1.00 89.38 83 PHE A N 1
ATOM 672 C CA . PHE A 1 83 ? -15.659 3.220 6.231 1.00 89.38 83 PHE A CA 1
ATOM 673 C C . PHE A 1 83 ? -16.950 3.237 7.048 1.00 89.38 83 PHE A C 1
ATOM 675 O O . PHE A 1 83 ? -17.795 4.119 6.884 1.00 89.38 83 PHE A O 1
ATOM 682 N N . LEU A 1 84 ? -17.079 2.263 7.943 1.00 84.88 84 LEU A N 1
ATOM 683 C CA . LEU A 1 84 ? -18.167 2.143 8.902 1.00 84.88 84 LEU A CA 1
ATOM 684 C C . LEU A 1 84 ? -17.603 2.129 10.320 1.00 84.88 84 LEU A C 1
ATOM 686 O O . LEU A 1 84 ? -16.565 1.520 10.586 1.00 84.88 84 LEU A O 1
ATOM 690 N N . LEU A 1 85 ? -18.315 2.800 11.222 1.00 84.75 85 LEU A N 1
ATOM 691 C CA . LEU A 1 85 ? -18.128 2.668 12.661 1.00 84.75 85 LEU A CA 1
ATOM 692 C C . LEU A 1 85 ? -19.191 1.699 13.160 1.00 84.75 85 LEU A C 1
ATOM 694 O O . LEU A 1 85 ? -20.384 2.000 13.098 1.00 84.75 85 LEU A O 1
ATOM 698 N N . LEU A 1 86 ? -18.750 0.530 13.598 1.00 80.19 86 LEU A N 1
ATOM 699 C CA . LEU A 1 86 ? -19.638 -0.516 14.073 1.00 80.19 86 LEU A CA 1
ATOM 700 C C . LEU A 1 86 ? -20.141 -0.192 15.477 1.00 80.19 86 LEU A C 1
ATOM 702 O O . LEU A 1 86 ? -19.376 0.261 16.334 1.00 80.19 86 LEU A O 1
ATOM 706 N N . GLN A 1 87 ? -21.432 -0.429 15.690 1.00 82.69 87 GLN A N 1
ATOM 707 C CA . GLN A 1 87 ? -22.068 -0.308 16.997 1.00 82.69 87 GLN A CA 1
ATOM 708 C C . GLN A 1 87 ? -21.790 -1.556 17.847 1.00 82.69 87 GLN A C 1
ATOM 710 O O . GLN A 1 87 ? -21.330 -2.591 17.350 1.00 82.69 87 GLN A O 1
ATOM 715 N N . ASP A 1 88 ? -22.109 -1.485 19.138 1.00 81.12 88 ASP A N 1
ATOM 716 C CA . ASP A 1 88 ? -21.948 -2.616 20.060 1.00 81.12 88 ASP A CA 1
ATOM 717 C C . ASP A 1 88 ? -22.774 -3.841 19.626 1.00 81.12 88 ASP A C 1
ATOM 719 O O . ASP A 1 88 ? -22.376 -4.985 19.860 1.00 81.12 88 ASP A O 1
ATOM 723 N N . GLU A 1 89 ? -23.918 -3.628 18.972 1.00 82.88 89 GLU A N 1
ATOM 724 C CA . GLU A 1 89 ? -24.731 -4.693 18.383 1.00 82.88 89 GLU A CA 1
ATOM 725 C C . GLU A 1 89 ? -24.003 -5.413 17.241 1.00 82.88 89 GLU A C 1
ATOM 727 O O . GLU A 1 89 ? -23.990 -6.645 17.204 1.00 82.88 89 GLU A O 1
ATOM 732 N N . ASP A 1 90 ? -23.361 -4.665 16.341 1.00 80.94 90 ASP A N 1
ATOM 733 C CA . ASP A 1 90 ? -22.623 -5.221 15.201 1.00 80.94 90 ASP A CA 1
ATOM 734 C C . ASP A 1 90 ? -21.429 -6.051 15.677 1.00 80.94 90 ASP A C 1
ATOM 736 O O . ASP A 1 90 ? -21.176 -7.151 15.183 1.00 80.94 90 ASP A O 1
ATOM 740 N N . ARG A 1 91 ? -20.730 -5.552 16.698 1.00 76.56 91 ARG A N 1
ATOM 741 C CA . ARG A 1 91 ? -19.636 -6.252 17.371 1.00 76.56 91 ARG A CA 1
ATOM 742 C C . ARG A 1 91 ? -20.081 -7.604 17.925 1.00 76.56 91 ARG A C 1
ATOM 744 O O . ARG A 1 91 ? -19.450 -8.607 17.615 1.00 76.56 91 ARG A O 1
ATOM 751 N N . LYS A 1 92 ? -21.195 -7.664 18.664 1.00 81.69 92 LYS A N 1
ATOM 752 C CA . LYS A 1 92 ? -21.729 -8.934 19.200 1.00 81.69 92 LYS A CA 1
ATOM 753 C C . LYS A 1 92 ? -22.069 -9.929 18.093 1.00 81.69 92 LYS A C 1
ATOM 755 O O . LYS A 1 92 ? -21.867 -11.131 18.253 1.00 81.69 92 LYS A O 1
ATOM 760 N N . ILE A 1 93 ? -22.593 -9.440 16.967 1.00 83.94 93 ILE A N 1
ATOM 761 C CA . ILE A 1 93 ? -22.886 -10.280 15.800 1.00 83.94 93 ILE A CA 1
ATOM 762 C C . ILE A 1 93 ? -21.591 -10.856 15.215 1.00 83.94 93 ILE A C 1
ATOM 764 O O . ILE A 1 93 ? -21.571 -12.021 14.822 1.00 83.94 93 ILE A O 1
ATOM 768 N N . LEU A 1 94 ? -20.523 -10.061 15.147 1.00 80.75 94 LEU A N 1
ATOM 769 C CA . LEU A 1 94 ? -19.222 -10.489 14.632 1.00 80.75 94 LEU A CA 1
ATOM 770 C C . LEU A 1 94 ? -18.502 -11.446 15.595 1.00 80.75 94 LEU A C 1
ATOM 772 O O . LEU A 1 94 ? -18.003 -12.474 15.145 1.00 80.75 94 LEU A O 1
ATOM 776 N N . GLU A 1 95 ? -18.547 -11.185 16.902 1.00 81.62 95 GLU A N 1
ATOM 777 C CA . GLU A 1 95 ? -18.063 -12.098 17.953 1.00 81.62 95 GLU A CA 1
ATOM 778 C C . GLU A 1 95 ? -18.777 -13.452 17.856 1.00 81.62 95 GLU A C 1
ATOM 780 O O . GLU A 1 95 ? -18.142 -14.505 17.823 1.00 81.62 95 GLU A O 1
ATOM 785 N N . GLY A 1 96 ? -20.104 -13.438 17.682 1.00 79.75 96 GLY A N 1
ATOM 786 C CA . GLY A 1 96 ? -20.903 -14.647 17.459 1.00 79.75 96 GLY A CA 1
ATOM 787 C C . GLY A 1 96 ? -20.571 -15.403 16.164 1.00 79.75 96 GLY A C 1
ATOM 788 O O . GLY A 1 96 ? -20.926 -16.573 16.034 1.00 79.75 96 GLY A O 1
ATOM 789 N N . LYS A 1 97 ? -19.880 -14.761 15.215 1.00 80.50 97 LYS A N 1
ATOM 790 C CA . LYS A 1 97 ? -19.364 -15.367 13.976 1.00 80.50 97 LYS A CA 1
ATOM 791 C C . LYS A 1 97 ? -17.891 -15.783 14.080 1.00 80.50 97 LYS A C 1
ATOM 793 O O . LYS A 1 97 ? -17.334 -16.237 13.085 1.00 80.50 97 LYS A O 1
ATOM 798 N N . GLY A 1 98 ? -17.276 -15.652 15.257 1.00 76.44 98 GLY A N 1
ATOM 799 C CA . GLY A 1 98 ? -15.882 -16.024 15.504 1.00 76.44 98 GLY A CA 1
ATOM 800 C C . GLY A 1 98 ? -14.860 -14.941 15.153 1.00 76.44 98 GLY A C 1
ATOM 801 O O . GLY A 1 98 ? -13.682 -15.258 15.021 1.00 76.44 98 GLY A O 1
ATOM 802 N N . VAL A 1 99 ? -15.282 -13.683 14.980 1.00 71.25 99 VAL A N 1
ATOM 803 C CA . VAL A 1 99 ? -14.351 -12.549 14.872 1.00 71.25 99 VAL A CA 1
ATOM 804 C C . VAL A 1 99 ? -13.913 -12.158 16.278 1.00 71.25 99 VAL A C 1
ATOM 806 O O . VAL A 1 99 ? -14.741 -11.743 17.088 1.00 71.25 99 VAL A O 1
ATOM 809 N N . ASP A 1 100 ? -12.622 -12.299 16.555 1.00 69.44 100 ASP A N 1
ATOM 810 C CA . ASP A 1 100 ? -12.035 -11.919 17.834 1.00 69.44 100 ASP A CA 1
ATOM 811 C C . ASP A 1 100 ? -11.695 -10.420 17.865 1.00 69.44 100 ASP A C 1
ATOM 813 O O . ASP A 1 100 ? -11.240 -9.837 16.878 1.00 69.44 100 ASP A O 1
ATOM 817 N N . PHE A 1 101 ? -11.938 -9.801 19.015 1.00 64.81 101 PHE A N 1
ATOM 818 C CA . PHE A 1 101 ? -11.685 -8.395 19.293 1.00 64.81 101 PHE A CA 1
ATOM 819 C C . PHE A 1 101 ? -10.877 -8.184 20.590 1.00 64.81 101 PHE A C 1
ATOM 821 O O . PHE A 1 101 ? -10.790 -7.044 21.068 1.00 64.81 101 PHE A O 1
ATOM 828 N N . GLU A 1 102 ? -10.348 -9.253 21.198 1.00 53.34 102 GLU A N 1
ATOM 829 C CA . GLU A 1 102 ? -9.487 -9.177 22.380 1.00 53.34 102 GLU A CA 1
ATOM 830 C C . GLU A 1 102 ? -8.229 -8.351 22.050 1.00 53.34 102 GLU A C 1
ATOM 832 O O . GLU A 1 102 ? -7.401 -8.721 21.224 1.00 53.34 102 GLU A O 1
ATOM 837 N N . GLY A 1 103 ? -8.145 -7.154 22.639 1.00 52.88 103 GLY A N 1
ATOM 838 C CA . GLY A 1 103 ? -7.115 -6.145 22.352 1.00 52.88 103 GLY A CA 1
ATOM 839 C C . GLY A 1 103 ? -7.616 -4.698 22.450 1.00 52.88 103 GLY A C 1
ATOM 840 O O . GLY A 1 103 ? -6.827 -3.783 22.635 1.00 52.88 103 GLY A O 1
ATOM 841 N N . GLN A 1 104 ? -8.936 -4.463 22.395 1.00 48.78 104 GLN A N 1
ATOM 842 C CA . GLN A 1 104 ? -9.524 -3.131 22.662 1.00 48.78 104 GLN A CA 1
ATOM 843 C C . GLN A 1 104 ? -9.810 -2.854 24.146 1.00 48.78 104 GLN A C 1
ATOM 845 O O . GLN A 1 104 ? -10.223 -1.748 24.507 1.00 48.78 104 GLN A O 1
ATOM 850 N N . ASP A 1 105 ? -9.596 -3.848 25.003 1.00 43.75 105 ASP A N 1
ATOM 851 C CA . ASP A 1 105 ? -9.661 -3.692 26.447 1.00 43.75 105 ASP A CA 1
ATOM 852 C C . ASP A 1 105 ? -8.291 -3.283 26.968 1.00 43.75 105 ASP A C 1
ATOM 854 O O . ASP A 1 105 ? -7.547 -4.094 27.511 1.00 43.75 105 ASP A O 1
ATOM 858 N N . VAL A 1 106 ? -7.954 -2.003 26.800 1.00 43.47 106 VAL A N 1
ATOM 859 C CA . VAL A 1 106 ? -6.866 -1.393 27.569 1.00 43.47 106 VAL A CA 1
ATOM 860 C C . VAL A 1 106 ? -7.244 -1.465 29.048 1.00 43.47 106 VAL A C 1
ATOM 862 O O . VAL A 1 106 ? -8.003 -0.646 29.569 1.00 43.47 106 VAL A O 1
ATOM 865 N N . ALA A 1 107 ? -6.749 -2.499 29.722 1.00 39.03 107 ALA A N 1
ATOM 866 C CA . ALA A 1 107 ? -6.603 -2.505 31.162 1.00 39.03 107 ALA A CA 1
ATOM 867 C C . ALA A 1 107 ? -5.444 -1.557 31.496 1.00 39.03 107 ALA A C 1
ATOM 869 O O . ALA A 1 107 ? -4.315 -1.786 31.068 1.00 39.03 107 ALA A O 1
ATOM 870 N N . GLU A 1 108 ? -5.728 -0.475 32.224 1.00 41.59 108 GLU A N 1
ATOM 871 C CA . GLU A 1 108 ? -4.698 0.427 32.748 1.00 41.59 108 GLU A CA 1
ATOM 872 C C . GLU A 1 108 ? -3.668 -0.374 33.560 1.00 41.59 108 GLU A C 1
ATOM 874 O O . GLU A 1 108 ? -3.982 -0.924 34.617 1.00 41.59 108 GLU A O 1
ATOM 879 N N . SER A 1 109 ? -2.420 -0.400 33.099 1.00 42.19 109 SER A N 1
ATOM 880 C CA . SER A 1 109 ? -1.268 -0.673 33.953 1.00 42.19 109 SER A CA 1
ATOM 881 C C . SER A 1 109 ? -0.219 0.406 33.723 1.00 42.19 109 SER A C 1
ATOM 883 O O . SER A 1 109 ? 0.383 0.458 32.652 1.00 42.19 109 SER A O 1
ATOM 885 N N . GLY A 1 110 ? 0.012 1.242 34.735 1.00 35.06 110 GLY A N 1
ATOM 886 C CA . GLY A 1 110 ? 1.196 2.095 34.803 1.00 35.06 110 GLY A CA 1
ATOM 887 C C . GLY A 1 110 ? 0.922 3.482 35.360 1.00 35.06 110 GLY A C 1
ATOM 888 O O . GLY A 1 110 ? 0.821 4.442 34.604 1.00 35.06 110 GLY A O 1
ATOM 889 N N . ASP A 1 111 ? 0.866 3.588 36.687 1.00 37.72 111 ASP A N 1
ATOM 890 C CA . ASP A 1 111 ? 1.021 4.849 37.408 1.00 37.72 111 ASP A CA 1
ATOM 891 C C . ASP A 1 111 ? 2.350 5.521 37.001 1.00 37.72 111 ASP A C 1
ATOM 893 O O . ASP A 1 111 ? 3.425 5.104 37.433 1.00 37.72 111 ASP A O 1
ATOM 897 N N . CYS A 1 112 ? 2.309 6.568 36.173 1.00 34.59 112 CYS A N 1
ATOM 898 C CA . CYS A 1 112 ? 3.429 7.497 36.033 1.00 34.59 112 CYS A CA 1
ATOM 899 C C . CYS A 1 112 ? 3.227 8.652 37.020 1.00 34.59 112 CYS A C 1
ATOM 901 O O . CYS A 1 112 ? 2.738 9.729 36.671 1.00 34.59 112 CYS A O 1
ATOM 903 N N . ASP A 1 113 ? 3.588 8.402 38.278 1.00 36.94 113 ASP A N 1
ATOM 904 C CA . ASP A 1 113 ? 3.723 9.446 39.288 1.00 36.94 113 ASP A CA 1
ATOM 905 C C . ASP A 1 113 ? 4.857 10.391 38.858 1.00 36.94 113 ASP A C 1
ATOM 907 O O . ASP A 1 113 ? 6.044 10.094 38.992 1.00 36.94 113 ASP A O 1
ATOM 911 N N . SER A 1 114 ? 4.498 11.525 38.255 1.00 42.34 114 SER A N 1
ATOM 912 C CA . SER A 1 114 ? 5.427 12.632 38.021 1.00 42.34 114 SER A CA 1
ATOM 913 C C . SER A 1 114 ? 5.610 13.390 39.335 1.00 42.34 114 SER A C 1
ATOM 915 O O . SER A 1 114 ? 5.101 14.496 39.512 1.00 42.34 114 SER A O 1
ATOM 917 N N . GLY A 1 115 ? 6.322 12.768 40.272 1.00 34.38 115 GLY A N 1
ATOM 918 C CA . GLY A 1 115 ? 6.782 13.398 41.501 1.00 34.38 115 GLY A CA 1
ATOM 919 C C . GLY A 1 115 ? 8.003 14.268 41.219 1.00 34.38 115 GLY A C 1
ATOM 920 O O . GLY A 1 115 ? 9.114 13.765 41.070 1.00 34.38 115 GLY A O 1
ATOM 921 N N . GLY A 1 116 ? 7.796 15.582 41.128 1.00 34.88 116 GLY A N 1
ATOM 922 C CA . GLY A 1 116 ? 8.875 16.560 41.236 1.00 34.88 116 GLY A CA 1
ATOM 923 C C . GLY A 1 116 ? 9.410 16.645 42.669 1.00 34.88 116 GLY A C 1
ATOM 924 O O . GLY A 1 116 ? 8.664 16.442 43.626 1.00 34.88 116 GLY A O 1
ATOM 925 N N . GLY A 1 117 ? 10.689 16.996 42.818 1.00 31.44 117 GLY A N 1
ATOM 926 C CA . GLY A 1 117 ? 11.253 17.362 44.116 1.00 31.44 117 GLY A CA 1
ATOM 927 C C . GLY A 1 117 ? 12.767 17.554 44.105 1.00 31.44 117 GLY A C 1
ATOM 928 O O . GLY A 1 117 ? 13.515 16.583 44.165 1.00 31.44 117 GLY A O 1
ATOM 929 N N . ASP A 1 118 ? 13.198 18.816 44.095 1.00 32.75 118 ASP A N 1
ATOM 930 C CA . ASP A 1 118 ? 14.495 19.238 44.622 1.00 32.75 118 ASP A CA 1
ATOM 931 C C . ASP A 1 118 ? 14.441 19.282 46.169 1.00 32.75 118 ASP A C 1
ATOM 933 O O . ASP A 1 118 ? 13.582 19.948 46.739 1.00 32.75 118 ASP A O 1
ATOM 937 N N . VAL A 1 119 ? 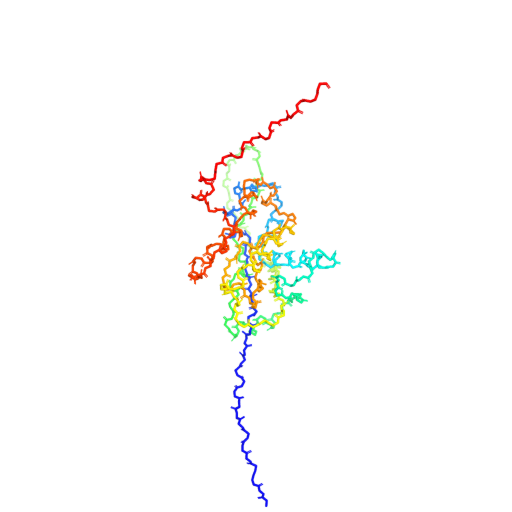15.410 18.597 46.791 1.00 37.19 119 VAL A N 1
ATOM 938 C CA . VAL A 1 119 ? 16.175 18.921 48.021 1.00 37.19 119 VAL A CA 1
ATOM 939 C C . VAL A 1 119 ? 15.502 18.940 49.425 1.00 37.19 119 VAL A C 1
ATOM 941 O O . VAL A 1 119 ? 14.740 19.830 49.784 1.00 37.19 119 VAL A O 1
ATOM 944 N N . ASP A 1 120 ? 16.010 17.990 50.231 1.00 33.41 120 ASP A N 1
ATOM 945 C CA . ASP A 1 120 ? 16.350 17.942 51.673 1.00 33.41 120 ASP A CA 1
ATOM 946 C C . ASP A 1 120 ? 15.342 17.722 52.832 1.00 33.41 120 ASP A C 1
ATOM 948 O O . ASP A 1 120 ? 14.487 18.537 53.159 1.00 33.41 120 ASP A O 1
ATOM 952 N N . ASP A 1 121 ? 15.656 16.624 53.544 1.00 37.12 121 ASP A N 1
ATOM 953 C CA . ASP A 1 121 ? 15.857 16.472 54.997 1.00 37.12 121 ASP A CA 1
ATOM 954 C C . ASP A 1 121 ? 14.642 16.473 55.954 1.00 37.12 121 ASP A C 1
ATOM 956 O O . ASP A 1 121 ? 14.164 17.510 56.404 1.00 37.12 121 ASP A O 1
ATOM 960 N N . GLN A 1 122 ? 14.208 15.269 56.367 1.00 32.44 122 GLN A N 1
ATOM 961 C CA . GLN A 1 122 ? 14.260 14.755 57.756 1.00 32.44 122 GLN A CA 1
ATOM 962 C C . GLN A 1 122 ? 13.294 13.571 57.983 1.00 32.44 122 GLN A C 1
ATOM 964 O O . GLN A 1 122 ? 12.162 13.532 57.510 1.00 32.44 122 GLN A O 1
ATOM 969 N N . LYS A 1 123 ? 13.771 12.584 58.754 1.00 35.03 123 LYS A N 1
ATOM 970 C CA . LYS A 1 123 ? 13.046 11.397 59.245 1.00 35.03 123 LYS A CA 1
ATOM 971 C C . LYS A 1 123 ? 11.880 11.766 60.175 1.00 35.03 123 LYS A C 1
ATOM 973 O O . LYS A 1 123 ? 12.116 12.520 61.114 1.00 35.03 123 LYS A O 1
ATOM 978 N N . GLN A 1 124 ? 10.745 11.065 60.071 1.00 28.23 124 GLN A N 1
ATOM 979 C CA . GLN A 1 124 ? 10.234 10.153 61.118 1.00 28.23 124 GLN A CA 1
ATOM 980 C C . GLN A 1 124 ? 8.884 9.515 60.751 1.00 28.23 124 GLN A C 1
ATOM 982 O O . GLN A 1 124 ? 8.079 10.074 60.015 1.00 28.23 124 GLN A O 1
ATOM 987 N N . GLU A 1 125 ? 8.708 8.301 61.272 1.00 33.88 125 GLU A N 1
ATOM 988 C CA . GLU A 1 125 ? 7.501 7.477 61.284 1.00 33.88 125 GLU A CA 1
ATOM 989 C C . GLU A 1 125 ? 6.284 8.242 61.821 1.00 33.88 125 GLU A C 1
ATOM 991 O O . GLU A 1 125 ? 6.420 8.965 62.799 1.00 33.88 125 GLU A O 1
ATOM 996 N N . GLU A 1 126 ? 5.091 7.999 61.267 1.00 31.33 126 GLU A N 1
ATOM 997 C CA . GLU A 1 126 ? 3.904 7.729 62.087 1.00 31.33 126 GLU A CA 1
ATOM 998 C C . GLU A 1 126 ? 2.741 7.175 61.248 1.00 31.33 126 GLU A C 1
ATOM 1000 O O . GLU A 1 126 ? 2.269 7.744 60.266 1.00 31.33 126 GLU A O 1
ATOM 1005 N N . GLN A 1 127 ? 2.293 6.004 61.679 1.00 36.72 127 GLN A N 1
ATOM 1006 C CA . GLN A 1 127 ? 1.130 5.258 61.235 1.00 36.72 127 GLN A CA 1
ATOM 1007 C C . GLN A 1 127 ? -0.095 5.802 61.987 1.00 36.72 127 GLN A C 1
ATOM 1009 O O . GLN A 1 127 ? -0.053 5.820 63.216 1.00 36.72 127 GLN A O 1
ATOM 1014 N N . LYS A 1 128 ? -1.164 6.227 61.289 1.00 28.50 128 LYS A N 1
ATOM 1015 C CA . LYS A 1 128 ? -2.537 6.344 61.837 1.00 28.50 128 LYS A CA 1
ATOM 1016 C C . LYS A 1 128 ? -3.597 6.612 60.756 1.00 28.50 128 LYS A C 1
ATOM 1018 O O . LYS A 1 128 ? -3.644 7.675 60.151 1.00 28.50 128 LYS A O 1
ATOM 1023 N N . ASP A 1 129 ? -4.441 5.603 60.562 1.00 30.41 129 ASP A N 1
ATOM 1024 C CA . ASP A 1 129 ? -5.901 5.653 60.437 1.00 30.41 129 ASP A CA 1
ATOM 1025 C C . ASP A 1 129 ? -6.565 6.812 59.667 1.00 30.41 129 ASP A C 1
ATOM 1027 O O . ASP A 1 129 ? -6.825 7.880 60.219 1.00 30.41 129 ASP A O 1
ATOM 1031 N N . PHE A 1 130 ? -7.075 6.519 58.462 1.00 27.11 130 PHE A N 1
ATOM 1032 C CA . PHE A 1 130 ? -8.399 7.024 58.086 1.00 27.11 130 PHE A CA 1
ATOM 1033 C C . PHE A 1 130 ? -9.179 6.021 57.228 1.00 27.11 130 PHE A C 1
ATOM 1035 O O . PHE A 1 130 ? -8.808 5.650 56.117 1.00 27.11 130 PHE A O 1
ATOM 1042 N N . VAL A 1 131 ? -10.289 5.576 57.805 1.00 31.83 131 VAL A N 1
ATOM 1043 C CA . VAL A 1 131 ? -11.278 4.657 57.254 1.00 31.83 131 VAL A CA 1
ATOM 1044 C C . VAL A 1 131 ? -11.996 5.284 56.053 1.00 31.83 131 VAL A C 1
ATOM 1046 O O . VAL A 1 131 ? -12.480 6.408 56.126 1.00 31.83 131 VAL A O 1
ATOM 1049 N N . GLY A 1 132 ? -12.135 4.497 54.982 1.00 36.66 132 GLY A N 1
ATOM 1050 C CA . GLY A 1 132 ? -13.309 4.472 54.106 1.00 36.66 132 GLY A CA 1
ATOM 1051 C C . GLY A 1 132 ? -13.645 5.738 53.313 1.00 36.66 132 GLY A C 1
ATOM 1052 O O . GLY A 1 132 ? -14.482 6.539 53.720 1.00 36.66 132 GLY A O 1
ATOM 1053 N N . ARG A 1 133 ? -13.163 5.807 52.067 1.00 29.03 133 ARG A N 1
ATOM 1054 C CA . ARG A 1 133 ? -13.887 6.508 50.999 1.00 29.03 133 ARG A CA 1
ATOM 1055 C C . ARG A 1 133 ? -14.244 5.487 49.918 1.00 29.03 133 ARG A C 1
ATOM 1057 O O . ARG A 1 133 ? -13.322 4.918 49.339 1.00 29.03 133 ARG A O 1
ATOM 1064 N N . PRO A 1 134 ? -15.531 5.232 49.619 1.00 29.67 134 PRO A N 1
ATOM 1065 C CA . PRO A 1 134 ? -15.871 4.488 48.420 1.00 29.67 134 PRO A CA 1
ATOM 1066 C C . PRO A 1 134 ? -15.384 5.326 47.242 1.00 29.67 134 PRO A C 1
ATOM 1068 O O . PRO A 1 134 ? -15.862 6.443 47.011 1.00 29.67 134 PRO A O 1
ATOM 1071 N N . GLN A 1 135 ? -14.366 4.819 46.551 1.00 35.38 135 GLN A N 1
ATOM 1072 C CA . GLN A 1 135 ? -13.950 5.381 45.282 1.00 35.38 135 GLN A CA 1
ATOM 1073 C C . GLN A 1 135 ? -15.171 5.307 44.367 1.00 35.38 135 GLN A C 1
ATOM 1075 O O . GLN A 1 135 ? -15.731 4.238 44.123 1.00 35.38 135 GLN A O 1
ATOM 1080 N N . LYS A 1 136 ? -15.649 6.476 43.936 1.00 34.22 136 LYS A N 1
ATOM 1081 C CA . LYS A 1 136 ? -16.642 6.550 42.867 1.00 34.22 136 LYS A CA 1
ATOM 1082 C C . LYS A 1 136 ? -16.041 5.793 41.680 1.00 34.22 1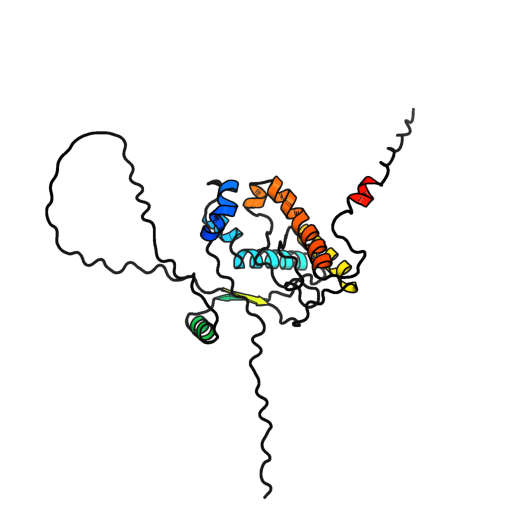36 LYS A C 1
ATOM 1084 O O . LYS A 1 136 ? -14.875 6.061 41.388 1.00 34.22 136 LYS A O 1
ATOM 1089 N N . PRO A 1 137 ? -16.776 4.883 41.018 1.00 32.09 137 PRO A N 1
ATOM 1090 C CA . PRO A 1 137 ? -16.255 4.212 39.838 1.00 32.09 137 PRO A CA 1
ATOM 1091 C C . PRO A 1 137 ? -15.804 5.293 38.857 1.00 32.09 137 PRO A C 1
ATOM 1093 O O . PRO A 1 137 ? -16.606 6.137 38.442 1.00 32.09 137 PRO A O 1
ATOM 1096 N N . GLY A 1 138 ? -14.498 5.319 38.582 1.00 35.94 138 GLY A N 1
ATOM 1097 C CA . GLY A 1 138 ? -13.914 6.186 37.573 1.00 35.94 138 GLY A CA 1
ATOM 1098 C C . GLY A 1 138 ? -14.695 6.012 36.277 1.00 35.94 138 GLY A C 1
ATOM 1099 O O . GLY A 1 138 ? -15.135 4.908 35.943 1.00 35.94 138 GLY A O 1
ATOM 1100 N N . LYS A 1 139 ? -14.951 7.121 35.579 1.00 34.38 139 LYS A N 1
ATOM 1101 C CA . LYS A 1 139 ? -15.581 7.081 34.260 1.00 34.38 139 LYS A CA 1
ATOM 1102 C C . LYS A 1 139 ? -14.721 6.176 33.380 1.00 34.38 139 LYS A C 1
ATOM 1104 O O . LYS A 1 139 ? -13.597 6.551 33.071 1.00 34.38 139 LYS A O 1
ATOM 1109 N N . ARG A 1 140 ? -15.254 5.008 33.003 1.00 39.81 140 ARG A N 1
ATOM 1110 C CA . ARG A 1 140 ? -14.682 4.151 31.960 1.00 39.81 140 ARG A CA 1
ATOM 1111 C C . ARG A 1 140 ? -14.393 5.053 30.763 1.00 39.81 140 ARG A C 1
ATOM 1113 O O . ARG A 1 140 ? -15.340 5.596 30.190 1.00 39.81 140 ARG A O 1
ATOM 1120 N N . GLN A 1 141 ? -13.122 5.277 30.433 1.00 44.34 141 GLN A N 1
ATOM 1121 C CA . GLN A 1 141 ? -12.797 5.818 29.120 1.00 44.34 141 GLN A CA 1
ATOM 1122 C C . GLN A 1 141 ? -13.376 4.817 28.116 1.00 44.34 141 GLN A C 1
ATOM 1124 O O . GLN A 1 141 ? -13.133 3.615 28.216 1.00 44.34 141 GLN A O 1
ATOM 1129 N N . GLY A 1 142 ? -14.314 5.287 27.294 1.00 50.16 142 GLY A N 1
ATOM 1130 C CA . GLY A 1 142 ? -15.118 4.421 26.439 1.00 50.16 142 GLY A CA 1
ATOM 1131 C C . GLY A 1 142 ? -14.225 3.665 25.463 1.00 50.16 142 GLY A C 1
ATOM 1132 O O . GLY A 1 142 ? -13.333 4.263 24.865 1.00 50.16 142 GLY A O 1
ATOM 1133 N N . ARG A 1 143 ? -14.477 2.361 25.310 1.00 62.12 143 ARG A N 1
ATOM 1134 C CA . ARG A 1 143 ? -13.860 1.525 24.273 1.00 62.12 143 ARG A CA 1
ATOM 1135 C C . ARG A 1 143 ? -13.950 2.240 22.920 1.00 62.12 143 ARG A C 1
ATOM 1137 O O . ARG A 1 143 ? -15.004 2.787 22.587 1.00 62.12 143 ARG A O 1
ATOM 1144 N N . GLN A 1 144 ? -12.860 2.251 22.151 1.00 66.19 144 GLN A N 1
ATOM 1145 C CA . GLN A 1 144 ? -12.891 2.843 20.814 1.00 66.19 144 GLN A CA 1
ATOM 1146 C C . GLN A 1 144 ? -13.847 2.048 19.907 1.00 66.19 144 GLN A C 1
ATOM 1148 O O . GLN A 1 144 ? -13.817 0.816 19.937 1.00 66.19 144 GLN A O 1
ATOM 1153 N N . PRO A 1 145 ? -14.674 2.714 19.079 1.00 71.81 145 PRO A N 1
ATOM 1154 C CA . PRO A 1 145 ? -15.548 2.021 18.141 1.00 71.81 145 PRO A CA 1
ATOM 1155 C C . PRO A 1 145 ? -14.745 1.126 17.197 1.00 71.81 145 PRO A C 1
ATOM 1157 O O . PRO A 1 145 ? -13.663 1.498 16.733 1.00 71.81 145 PRO A O 1
ATOM 1160 N N . VAL A 1 146 ? -15.286 -0.043 16.868 1.00 76.56 146 VAL A N 1
ATOM 1161 C CA . VAL A 1 146 ? -14.698 -0.885 15.825 1.00 76.56 146 VAL A CA 1
ATOM 1162 C C . VAL A 1 146 ? -14.880 -0.182 14.481 1.00 76.56 146 VAL A C 1
ATOM 1164 O O . VAL A 1 146 ? -15.964 0.302 14.156 1.00 76.56 146 VAL A O 1
ATOM 1167 N N . ARG A 1 147 ? -13.807 -0.129 13.693 1.00 84.12 147 ARG A N 1
ATOM 1168 C CA . ARG A 1 147 ? -13.775 0.516 12.379 1.00 84.12 147 ARG A CA 1
ATOM 1169 C C . ARG A 1 147 ? -13.645 -0.548 11.296 1.00 84.12 147 ARG A C 1
ATOM 1171 O O . ARG A 1 147 ? -12.859 -1.480 11.444 1.00 84.12 147 ARG A O 1
ATOM 1178 N N . ALA A 1 148 ? -14.388 -0.390 10.208 1.00 82.50 148 ALA A N 1
ATOM 1179 C CA . ALA A 1 148 ? -14.314 -1.260 9.039 1.00 82.50 148 ALA A CA 1
ATOM 1180 C C . ALA A 1 148 ? -14.158 -0.423 7.772 1.00 82.50 148 ALA A C 1
ATOM 1182 O O . ALA A 1 148 ? -14.829 0.597 7.631 1.00 82.50 148 ALA A O 1
ATOM 1183 N N . ILE A 1 149 ? -13.311 -0.857 6.840 1.00 86.62 149 ILE A N 1
ATOM 1184 C CA . ILE A 1 149 ? -13.187 -0.231 5.518 1.00 86.62 149 ILE A CA 1
ATOM 1185 C C . ILE A 1 149 ? -14.052 -1.006 4.532 1.00 86.62 149 ILE A C 1
ATOM 1187 O O . ILE A 1 149 ? -13.956 -2.228 4.435 1.00 86.62 149 ILE A O 1
ATOM 1191 N N . VAL A 1 150 ? -14.904 -0.285 3.808 1.00 88.44 150 VAL A N 1
ATOM 1192 C CA . VAL A 1 150 ? -15.840 -0.850 2.837 1.00 88.44 150 VAL A CA 1
ATOM 1193 C C . VAL A 1 150 ? -15.238 -0.714 1.448 1.00 88.44 150 VAL A C 1
ATOM 1195 O O . VAL A 1 150 ? -14.907 0.388 1.005 1.00 88.44 150 VAL A O 1
ATOM 1198 N N . LYS A 1 151 ? -15.099 -1.843 0.761 1.00 90.50 151 LYS A N 1
ATOM 1199 C CA . LYS A 1 151 ? -14.499 -1.941 -0.570 1.00 90.50 151 LYS A CA 1
ATOM 1200 C C . LYS A 1 151 ? -15.507 -2.537 -1.544 1.00 90.50 151 LYS A C 1
ATOM 1202 O O . LYS A 1 151 ? -16.426 -3.245 -1.134 1.00 90.50 151 LYS A O 1
ATOM 1207 N N . GLU A 1 152 ? -15.332 -2.233 -2.822 1.00 91.94 152 GLU A N 1
ATOM 1208 C CA . GLU A 1 152 ? -16.036 -2.911 -3.904 1.00 91.94 152 GLU A CA 1
ATOM 1209 C C . GLU A 1 152 ? -15.796 -4.421 -3.811 1.00 91.94 152 GLU A C 1
ATOM 1211 O O . GLU A 1 152 ? -14.690 -4.875 -3.506 1.00 91.94 152 GLU A O 1
ATOM 1216 N N . LEU A 1 153 ? -16.854 -5.191 -4.062 1.00 89.88 153 LEU A N 1
ATOM 1217 C CA . LEU A 1 153 ? -16.780 -6.641 -4.054 1.00 89.88 153 LEU A CA 1
ATOM 1218 C C . LEU A 1 153 ? -15.949 -7.110 -5.250 1.00 89.88 153 LEU A C 1
ATOM 1220 O O . LEU A 1 153 ? -16.368 -6.959 -6.398 1.00 89.88 153 LEU A O 1
ATOM 1224 N N . ALA A 1 154 ? -14.768 -7.650 -4.972 1.00 88.31 154 ALA A N 1
ATOM 1225 C CA . ALA A 1 154 ? -13.857 -8.168 -5.984 1.00 88.31 154 ALA A CA 1
ATOM 1226 C C . ALA A 1 154 ? -13.956 -9.696 -6.085 1.00 88.31 154 ALA A C 1
ATOM 1228 O O . ALA A 1 154 ? -14.371 -10.361 -5.134 1.00 88.31 154 ALA A O 1
ATOM 1229 N N . SER A 1 155 ? -13.538 -10.252 -7.226 1.00 90.88 155 SER A N 1
ATOM 1230 C CA . SER A 1 155 ? -13.365 -11.701 -7.379 1.00 90.88 155 SER A CA 1
ATOM 1231 C C . SER A 1 155 ? -12.417 -12.239 -6.303 1.00 90.88 155 SER A C 1
ATOM 1233 O O . SER A 1 155 ? -11.504 -11.509 -5.923 1.00 90.88 155 SER A O 1
ATOM 1235 N N . PRO A 1 156 ? -12.549 -13.493 -5.830 1.00 89.06 156 PRO A N 1
ATOM 1236 C CA . PRO A 1 156 ? -11.548 -14.108 -4.954 1.00 89.06 156 PRO A CA 1
ATOM 1237 C C . PRO A 1 156 ? -10.200 -14.343 -5.655 1.00 89.06 156 PRO A C 1
ATOM 1239 O O . PRO A 1 156 ? -9.181 -14.511 -4.985 1.00 89.06 156 PRO A O 1
ATOM 1242 N N . GLU A 1 157 ? -10.178 -14.337 -6.989 1.00 93.50 157 GLU A N 1
ATOM 1243 C CA . GLU A 1 157 ? -8.975 -14.557 -7.786 1.00 93.50 157 GLU A CA 1
ATOM 1244 C C . GLU A 1 157 ? -8.019 -13.366 -7.694 1.00 93.50 157 GLU A C 1
ATOM 1246 O O . GLU A 1 157 ? -8.403 -12.212 -7.901 1.00 93.50 157 GLU A O 1
ATOM 1251 N N . SER A 1 158 ? -6.735 -13.633 -7.446 1.00 94.62 158 SER A N 1
ATOM 1252 C CA . SER A 1 158 ? -5.750 -12.551 -7.355 1.00 94.62 158 SER A CA 1
ATOM 1253 C C . SER A 1 158 ? -5.500 -11.862 -8.696 1.00 94.62 158 SER A C 1
ATOM 1255 O O . SER A 1 158 ? -5.191 -10.670 -8.743 1.00 94.62 158 SER A O 1
ATOM 1257 N N . GLY A 1 159 ? -5.617 -12.612 -9.796 1.00 94.19 159 GLY A N 1
ATOM 1258 C CA . GLY A 1 159 ? -5.245 -12.180 -11.143 1.00 94.19 159 GLY A CA 1
ATOM 1259 C C . GLY A 1 159 ? -3.731 -12.040 -11.360 1.00 94.19 159 GLY A C 1
ATOM 1260 O O . GLY A 1 159 ? -3.293 -11.667 -12.450 1.00 94.19 159 GLY A O 1
ATOM 1261 N N . VAL A 1 160 ? -2.907 -12.337 -10.351 1.00 96.31 160 VAL A N 1
ATOM 1262 C CA . VAL A 1 160 ? -1.444 -12.264 -10.455 1.00 96.31 160 VAL A CA 1
ATOM 1263 C C . VAL A 1 160 ? -0.933 -13.469 -11.236 1.00 96.31 160 VAL A C 1
ATOM 1265 O O . VAL A 1 160 ? -0.849 -14.581 -10.726 1.00 96.31 160 VAL A O 1
ATOM 1268 N N . GLU A 1 161 ? -0.566 -13.211 -12.483 1.00 96.62 161 GLU A N 1
ATOM 1269 C CA . GLU A 1 161 ? -0.188 -14.186 -13.493 1.00 96.62 161 GLU A CA 1
ATOM 1270 C C . GLU A 1 161 ? 0.967 -13.631 -14.327 1.00 96.62 161 GLU A C 1
ATOM 1272 O O . GLU A 1 161 ? 1.153 -12.417 -14.436 1.00 96.62 161 GLU A O 1
ATOM 1277 N N . ALA A 1 162 ? 1.727 -14.499 -14.999 1.00 96.19 162 ALA A N 1
ATOM 1278 C CA . ALA A 1 162 ? 2.901 -14.076 -15.774 1.00 96.19 162 ALA A CA 1
ATOM 1279 C C . ALA A 1 162 ? 2.592 -12.962 -16.802 1.00 96.19 162 ALA A C 1
ATOM 1281 O O . ALA A 1 162 ? 3.412 -12.069 -17.035 1.00 96.19 162 ALA A O 1
ATOM 1282 N N . TRP A 1 163 ? 1.393 -12.983 -17.392 1.00 95.62 163 TRP A N 1
ATOM 1283 C CA . TRP A 1 163 ? 0.939 -11.988 -18.365 1.00 95.62 163 TRP A CA 1
ATOM 1284 C C . TRP A 1 163 ? 0.521 -10.650 -17.728 1.00 95.62 163 TRP A C 1
ATOM 1286 O O . TRP A 1 163 ? 0.633 -9.611 -18.386 1.00 95.62 163 TRP A O 1
ATOM 1296 N N . SER A 1 164 ? 0.092 -10.641 -16.461 1.00 96.12 164 SER A N 1
ATOM 1297 C CA . SER A 1 164 ? -0.336 -9.433 -15.742 1.00 96.12 164 SER A CA 1
ATOM 1298 C C . SER A 1 164 ? 0.811 -8.694 -15.048 1.00 96.12 164 SER A C 1
ATOM 1300 O O . SER A 1 164 ? 0.704 -7.493 -14.794 1.00 96.12 164 SER A O 1
ATOM 1302 N N . LEU A 1 165 ? 1.964 -9.339 -14.837 1.00 97.38 165 LEU A N 1
ATOM 1303 C CA . LEU A 1 165 ? 3.116 -8.769 -14.117 1.00 97.38 165 LEU A CA 1
ATOM 1304 C C . LEU A 1 165 ? 3.577 -7.394 -14.620 1.00 97.38 165 LEU A C 1
ATOM 1306 O O . LEU A 1 165 ? 3.879 -6.507 -13.822 1.00 97.38 165 LEU A O 1
ATOM 1310 N N . ARG A 1 166 ? 3.602 -7.167 -15.942 1.00 97.12 166 ARG A N 1
ATOM 1311 C CA . ARG A 1 166 ? 3.964 -5.844 -16.496 1.00 97.12 166 ARG A CA 1
ATOM 1312 C C . ARG A 1 166 ? 2.985 -4.755 -16.069 1.00 97.12 166 ARG A C 1
ATOM 1314 O O . ARG A 1 166 ? 3.386 -3.605 -15.893 1.00 97.12 166 ARG A O 1
ATOM 1321 N N . ARG A 1 167 ? 1.703 -5.109 -15.965 1.00 96.25 167 ARG A N 1
ATOM 1322 C CA . ARG A 1 167 ? 0.630 -4.203 -15.559 1.00 96.25 167 ARG A CA 1
ATOM 1323 C C . ARG A 1 167 ? 0.741 -3.896 -14.072 1.00 96.25 167 ARG A C 1
ATOM 1325 O O . ARG A 1 167 ? 0.826 -2.721 -13.737 1.00 96.25 167 ARG A O 1
ATOM 1332 N N . ILE A 1 168 ? 0.865 -4.929 -13.243 1.00 97.56 168 ILE A N 1
ATOM 1333 C CA . ILE A 1 168 ? 1.028 -4.808 -11.789 1.00 97.56 168 ILE A CA 1
ATOM 1334 C C . ILE A 1 168 ? 2.240 -3.937 -11.445 1.00 97.56 168 ILE A C 1
ATOM 1336 O O . ILE A 1 168 ? 2.107 -2.952 -10.726 1.00 97.56 168 ILE A O 1
ATOM 1340 N N . LEU A 1 169 ? 3.409 -4.208 -12.036 1.00 97.62 169 LEU A N 1
ATOM 1341 C CA . LEU A 1 169 ? 4.616 -3.412 -11.788 1.00 97.62 169 LEU A CA 1
ATOM 1342 C C . LEU A 1 169 ? 4.444 -1.938 -12.178 1.00 97.62 169 LEU A C 1
ATOM 1344 O O . LEU A 1 169 ? 4.951 -1.034 -11.512 1.00 97.62 169 LEU A O 1
ATOM 1348 N N . ARG A 1 170 ? 3.740 -1.670 -13.282 1.00 96.94 170 ARG A N 1
ATOM 1349 C CA . ARG A 1 170 ? 3.418 -0.297 -13.680 1.00 96.94 170 ARG A CA 1
ATOM 1350 C C . ARG A 1 170 ? 2.514 0.375 -12.645 1.00 96.94 170 ARG A C 1
ATOM 1352 O O . ARG A 1 170 ? 2.718 1.553 -12.373 1.00 96.94 170 ARG A O 1
ATOM 1359 N N . ASP A 1 171 ? 1.545 -0.346 -12.101 1.00 97.06 171 ASP A N 1
ATOM 1360 C CA . ASP A 1 171 ? 0.579 0.186 -11.142 1.00 97.06 171 ASP A CA 1
ATOM 1361 C C . ASP A 1 171 ? 1.229 0.446 -9.772 1.00 97.06 171 ASP A C 1
ATOM 1363 O O . ASP A 1 171 ? 1.021 1.518 -9.207 1.00 97.06 171 ASP A O 1
ATOM 1367 N N . ILE A 1 172 ? 2.144 -0.421 -9.326 1.00 97.62 172 ILE A N 1
ATOM 1368 C CA . ILE A 1 172 ? 3.014 -0.175 -8.160 1.00 97.62 172 ILE A CA 1
ATOM 1369 C C . ILE A 1 172 ? 3.850 1.096 -8.362 1.00 97.62 172 ILE A C 1
ATOM 1371 O O . ILE A 1 172 ? 3.858 1.990 -7.523 1.00 97.62 172 ILE A O 1
ATOM 1375 N N . ARG A 1 173 ? 4.505 1.248 -9.522 1.00 96.75 173 ARG A N 1
ATOM 1376 C CA . ARG A 1 173 ? 5.282 2.466 -9.822 1.00 96.75 173 ARG A CA 1
ATOM 1377 C C . ARG A 1 173 ? 4.421 3.730 -9.823 1.00 96.75 173 ARG A C 1
ATOM 1379 O O . ARG A 1 173 ? 4.912 4.785 -9.432 1.00 96.75 173 ARG A O 1
ATOM 1386 N N . LEU A 1 174 ? 3.166 3.640 -10.267 1.00 96.50 174 LEU A N 1
ATOM 1387 C CA . LEU A 1 174 ? 2.226 4.761 -10.207 1.00 96.50 174 LEU A CA 1
ATOM 1388 C C . LEU A 1 174 ? 1.879 5.124 -8.758 1.00 96.50 174 LEU A C 1
ATOM 1390 O O . LEU A 1 174 ? 1.850 6.308 -8.439 1.00 96.50 174 LEU A O 1
ATOM 1394 N N . LEU A 1 175 ? 1.669 4.142 -7.879 1.00 97.31 175 LEU A N 1
ATOM 1395 C CA . LEU A 1 175 ? 1.448 4.391 -6.450 1.00 97.31 175 LEU A CA 1
ATOM 1396 C C . LEU A 1 175 ? 2.661 5.077 -5.803 1.00 97.31 175 LEU A C 1
ATOM 1398 O O . LEU A 1 175 ? 2.495 6.137 -5.195 1.00 97.31 175 LEU A O 1
ATOM 1402 N N . ASN A 1 176 ? 3.879 4.588 -6.056 1.00 96.75 176 ASN A N 1
ATOM 1403 C CA . ASN A 1 176 ? 5.102 5.210 -5.529 1.00 96.75 176 ASN A CA 1
ATOM 1404 C C . ASN A 1 176 ? 5.271 6.651 -6.044 1.00 96.75 176 ASN A C 1
ATOM 1406 O O . ASN A 1 176 ? 5.675 7.542 -5.298 1.00 96.75 176 ASN A O 1
ATOM 1410 N N . GLN A 1 177 ? 4.906 6.925 -7.304 1.00 95.88 177 GLN A N 1
ATOM 1411 C CA . GLN A 1 177 ? 4.886 8.289 -7.855 1.00 95.88 177 GLN A CA 1
ATOM 1412 C C . GLN A 1 177 ? 3.870 9.204 -7.155 1.00 95.88 177 GLN A C 1
ATOM 1414 O O . GLN A 1 177 ? 4.107 10.407 -7.050 1.00 95.88 177 GLN A O 1
ATOM 1419 N N . LEU A 1 178 ? 2.764 8.650 -6.652 1.00 96.81 178 LEU A N 1
ATOM 1420 C CA . LEU A 1 178 ? 1.778 9.355 -5.824 1.00 96.81 178 LEU A CA 1
ATOM 1421 C C . LEU A 1 178 ? 2.187 9.447 -4.345 1.00 96.81 178 LEU A C 1
ATOM 1423 O O . LEU A 1 178 ? 1.408 9.948 -3.526 1.00 96.81 178 LEU A O 1
ATOM 1427 N N . LYS A 1 179 ? 3.409 9.009 -4.016 1.00 97.38 179 LYS A N 1
ATOM 1428 C CA . LYS A 1 179 ? 3.951 8.946 -2.657 1.00 97.38 179 LYS A CA 1
ATOM 1429 C C . LYS A 1 179 ? 3.121 8.061 -1.731 1.00 97.38 179 LYS A C 1
ATOM 1431 O O . LYS A 1 179 ? 2.885 8.419 -0.578 1.00 97.38 179 LYS A O 1
ATOM 1436 N N . ILE A 1 180 ? 2.648 6.945 -2.282 1.00 97.81 180 ILE A N 1
ATOM 1437 C CA . ILE A 1 180 ? 1.998 5.850 -1.569 1.00 97.81 180 ILE A CA 1
ATOM 1438 C C . ILE A 1 180 ? 2.914 4.640 -1.723 1.00 97.81 180 ILE A C 1
ATOM 1440 O O . ILE A 1 180 ? 3.094 4.155 -2.836 1.00 97.81 180 ILE A O 1
ATOM 1444 N N . TYR A 1 181 ? 3.476 4.174 -0.617 1.00 97.31 181 TYR A N 1
ATOM 1445 C CA . TYR A 1 181 ? 4.324 2.990 -0.545 1.00 97.31 181 TYR A CA 1
ATOM 1446 C C . TYR A 1 181 ? 3.512 1.907 0.162 1.00 97.31 181 TYR A C 1
ATOM 1448 O O . TYR A 1 181 ? 3.167 2.075 1.327 1.00 97.31 181 TYR A O 1
ATOM 1456 N N . ASN A 1 182 ? 3.103 0.853 -0.540 1.00 96.56 182 ASN A N 1
ATOM 1457 C CA . ASN A 1 182 ? 2.161 -0.142 -0.021 1.00 96.56 182 ASN A CA 1
ATOM 1458 C C . ASN A 1 182 ? 2.780 -1.011 1.082 1.00 96.56 182 ASN A C 1
ATOM 1460 O O . ASN A 1 182 ? 2.103 -1.330 2.057 1.00 96.56 182 ASN A O 1
ATOM 1464 N N . ARG A 1 183 ? 4.060 -1.355 0.922 1.00 94.38 183 ARG A N 1
ATOM 1465 C CA . ARG A 1 183 ? 4.879 -2.178 1.817 1.00 94.38 183 ARG A CA 1
ATOM 1466 C C . ARG A 1 183 ? 4.344 -3.587 2.048 1.00 94.38 183 ARG A C 1
ATOM 1468 O O . ARG A 1 183 ? 4.854 -4.293 2.912 1.00 94.38 183 ARG A O 1
ATOM 1475 N N . ASP A 1 184 ? 3.372 -4.042 1.270 1.00 94.88 184 ASP A N 1
ATOM 1476 C CA . ASP A 1 184 ? 2.805 -5.375 1.415 1.00 94.88 184 ASP A CA 1
ATOM 1477 C C . ASP A 1 184 ? 2.421 -5.986 0.059 1.00 94.88 184 ASP A C 1
ATOM 1479 O O . ASP A 1 184 ? 1.320 -6.497 -0.167 1.00 94.88 184 ASP A O 1
ATOM 1483 N N . ILE A 1 185 ? 3.362 -5.901 -0.885 1.00 97.06 185 ILE A N 1
ATOM 1484 C CA . ILE A 1 185 ? 3.222 -6.473 -2.223 1.00 97.06 185 ILE A CA 1
ATOM 1485 C C . ILE A 1 185 ? 3.404 -7.994 -2.144 1.00 97.06 185 ILE A C 1
ATOM 1487 O O . ILE A 1 185 ? 4.517 -8.509 -2.172 1.00 97.06 185 ILE A O 1
ATOM 1491 N N . ARG A 1 186 ? 2.284 -8.713 -2.069 1.00 95.75 186 ARG A N 1
ATOM 1492 C CA . ARG A 1 186 ? 2.202 -10.180 -2.118 1.00 95.75 186 ARG A CA 1
ATOM 1493 C C . ARG A 1 186 ? 0.936 -10.605 -2.852 1.00 95.75 186 ARG A C 1
ATOM 1495 O O . ARG A 1 186 ? -0.047 -9.866 -2.839 1.00 95.75 186 ARG A O 1
ATOM 1502 N N . LYS A 1 187 ? 0.927 -11.797 -3.458 1.00 95.38 187 LYS A N 1
ATOM 1503 C CA . LYS A 1 187 ? -0.189 -12.281 -4.294 1.00 95.38 187 LYS A CA 1
ATOM 1504 C C . LYS A 1 187 ? -1.541 -12.236 -3.579 1.00 95.38 187 LYS A C 1
ATOM 1506 O O . LYS A 1 187 ? -2.530 -11.824 -4.181 1.00 95.38 187 LYS A O 1
ATOM 1511 N N . ASP A 1 188 ? -1.562 -12.570 -2.293 1.00 93.25 188 ASP A N 1
ATOM 1512 C CA . ASP A 1 188 ? -2.776 -12.587 -1.470 1.00 93.25 188 ASP A CA 1
ATOM 1513 C C . ASP A 1 188 ? -3.408 -11.206 -1.264 1.00 93.25 188 ASP A C 1
ATOM 1515 O O . ASP A 1 188 ? -4.591 -11.122 -0.937 1.00 93.25 188 ASP A O 1
ATOM 1519 N N . ASN A 1 189 ? -2.659 -10.127 -1.502 1.00 95.50 189 ASN A N 1
ATOM 1520 C CA . ASN A 1 189 ? -3.142 -8.751 -1.407 1.00 95.50 189 ASN A CA 1
ATOM 1521 C C . ASN A 1 189 ? -3.611 -8.181 -2.756 1.00 95.50 189 ASN A C 1
ATOM 1523 O O . ASN A 1 189 ? -3.923 -6.990 -2.846 1.00 95.50 189 ASN A O 1
ATOM 1527 N N . PHE A 1 190 ? -3.684 -9.007 -3.801 1.00 96.06 190 PHE A N 1
ATOM 1528 C CA . PHE A 1 190 ? -4.282 -8.638 -5.081 1.00 96.06 190 PHE A CA 1
ATOM 1529 C C . PHE A 1 190 ? -5.630 -9.321 -5.271 1.00 96.06 190 PHE A C 1
ATOM 1531 O O . PHE A 1 190 ? -5.794 -10.467 -4.863 1.00 96.06 190 PHE A O 1
ATOM 1538 N N . ARG A 1 191 ? -6.567 -8.642 -5.934 1.00 95.50 191 ARG A N 1
ATOM 1539 C CA . ARG A 1 191 ? -7.781 -9.217 -6.531 1.00 95.50 191 ARG A CA 1
ATOM 1540 C C . ARG A 1 191 ? -7.978 -8.607 -7.909 1.00 95.50 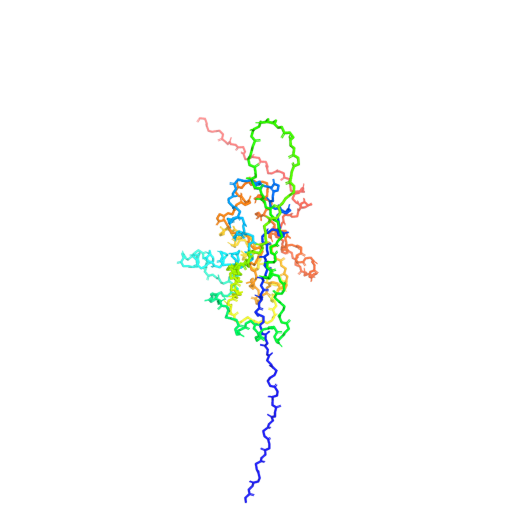191 ARG A C 1
ATOM 1542 O O . ARG A 1 191 ? -7.852 -7.392 -8.055 1.00 95.50 191 ARG A O 1
ATOM 1549 N N . ASP A 1 192 ? -8.217 -9.434 -8.921 1.00 94.19 192 ASP A N 1
ATOM 1550 C CA . ASP A 1 192 ? -8.337 -8.994 -10.319 1.00 94.19 192 ASP A CA 1
ATOM 1551 C C . ASP A 1 192 ? -7.175 -8.074 -10.776 1.00 94.19 192 ASP A C 1
ATOM 1553 O O . ASP A 1 192 ? -7.370 -7.068 -11.465 1.00 94.19 192 ASP A O 1
ATOM 1557 N N . GLU A 1 193 ? -5.941 -8.406 -10.366 1.00 94.94 193 GLU A N 1
ATOM 1558 C CA . GLU A 1 193 ? -4.700 -7.648 -10.616 1.00 94.94 193 GLU A CA 1
ATOM 1559 C C . GLU A 1 193 ? -4.623 -6.268 -9.929 1.00 94.94 193 GLU A C 1
ATOM 1561 O O . GLU A 1 193 ? -3.720 -5.482 -10.227 1.00 94.94 193 GLU A O 1
ATOM 1566 N N . LYS A 1 194 ? -5.548 -5.953 -9.017 1.00 96.19 194 LYS A N 1
ATOM 1567 C CA . LYS A 1 194 ? -5.598 -4.696 -8.257 1.00 96.19 194 LYS A CA 1
ATOM 1568 C C . LYS A 1 194 ? -5.225 -4.937 -6.800 1.00 96.19 194 LYS A C 1
ATOM 1570 O O . LYS A 1 194 ? -5.623 -5.946 -6.226 1.00 96.19 194 LYS A O 1
ATOM 1575 N N . LEU A 1 195 ? -4.518 -3.993 -6.182 1.00 96.56 195 LEU A N 1
ATOM 1576 C CA . LEU A 1 195 ? -4.242 -4.059 -4.744 1.00 96.56 195 LEU A CA 1
ATOM 1577 C C . LEU A 1 195 ? -5.527 -3.886 -3.933 1.00 96.56 195 LEU A C 1
ATOM 1579 O O . LEU A 1 195 ? -6.357 -3.031 -4.254 1.00 96.56 195 LEU A O 1
ATOM 1583 N N . VAL A 1 196 ? -5.669 -4.677 -2.872 1.00 94.94 196 VAL A N 1
ATOM 1584 C CA . VAL A 1 196 ? -6.839 -4.614 -1.984 1.00 94.94 196 VAL A CA 1
ATOM 1585 C C . VAL A 1 196 ? -6.513 -4.148 -0.581 1.00 94.94 196 VAL A C 1
ATOM 1587 O O . VAL A 1 196 ? -7.420 -3.691 0.105 1.00 94.94 196 VAL A O 1
ATOM 1590 N N . ASP A 1 197 ? -5.259 -4.252 -0.146 1.00 93.25 197 ASP A N 1
ATOM 1591 C CA . ASP A 1 197 ? -4.848 -3.984 1.230 1.00 93.25 197 ASP A CA 1
ATOM 1592 C C . ASP A 1 197 ? -3.787 -2.882 1.280 1.00 93.25 197 ASP A C 1
ATOM 1594 O O . ASP A 1 197 ? -2.723 -3.008 0.676 1.00 93.25 197 ASP A O 1
ATOM 1598 N N . PHE A 1 198 ? -4.089 -1.801 2.000 1.00 95.62 198 PHE A N 1
ATOM 1599 C CA . PHE A 1 198 ? -3.164 -0.694 2.267 1.00 95.62 198 PHE A CA 1
ATOM 1600 C C . PHE A 1 198 ? -2.916 -0.485 3.767 1.00 95.62 198 PHE A C 1
ATOM 1602 O O . PHE A 1 198 ? -2.402 0.562 4.164 1.00 95.62 198 PHE A O 1
ATOM 1609 N N . GLY A 1 199 ? -3.250 -1.467 4.608 1.00 92.06 199 GLY A N 1
ATOM 1610 C CA . GLY A 1 199 ? -3.087 -1.360 6.058 1.00 92.06 199 GLY A CA 1
ATOM 1611 C C . GLY A 1 199 ? -1.632 -1.244 6.523 1.00 92.06 199 GLY A C 1
ATOM 1612 O O . GLY A 1 199 ? -1.381 -0.770 7.619 1.00 92.06 199 GLY A O 1
ATOM 1613 N N . SER A 1 200 ? -0.665 -1.631 5.691 1.00 92.19 200 SER A N 1
ATOM 1614 C CA . SER A 1 200 ? 0.771 -1.462 5.970 1.00 92.19 200 SER A CA 1
ATOM 1615 C C . SER A 1 200 ? 1.394 -0.289 5.213 1.00 92.19 200 SER A C 1
ATOM 1617 O O . SER A 1 200 ? 2.605 -0.074 5.284 1.00 92.19 200 SER A O 1
ATOM 1619 N N . SER A 1 201 ? 0.580 0.466 4.471 1.00 95.12 201 SER A N 1
ATOM 1620 C CA . SER A 1 201 ? 1.092 1.471 3.552 1.00 95.12 201 SER A CA 1
ATOM 1621 C C . SER A 1 201 ? 1.549 2.738 4.259 1.00 95.12 201 SER A C 1
ATOM 1623 O O . SER A 1 201 ? 0.919 3.234 5.191 1.00 95.12 201 SER A O 1
ATOM 1625 N N . TRP A 1 202 ? 2.621 3.330 3.750 1.00 95.75 202 TRP A N 1
ATOM 1626 C CA . TRP 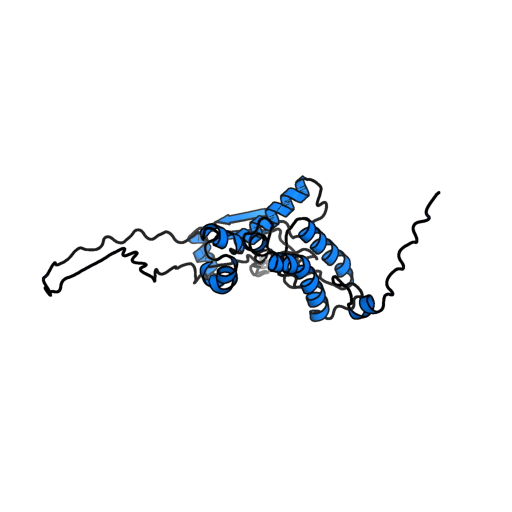A 1 202 ? 3.057 4.662 4.130 1.00 95.75 202 TRP A CA 1
ATOM 1627 C C . TRP A 1 202 ? 2.732 5.643 3.016 1.00 95.75 202 TRP A C 1
ATOM 1629 O O . TRP A 1 202 ? 3.098 5.463 1.858 1.00 95.75 202 TRP A O 1
ATOM 1639 N N . THR A 1 203 ? 2.032 6.715 3.372 1.00 96.50 203 THR A N 1
ATOM 1640 C CA . THR A 1 203 ? 1.696 7.801 2.446 1.00 96.50 203 THR A CA 1
ATOM 1641 C C . THR A 1 203 ? 2.394 9.078 2.906 1.00 96.50 203 THR A C 1
ATOM 1643 O O . THR A 1 203 ? 2.308 9.409 4.085 1.00 96.50 203 THR A O 1
ATOM 1646 N N . GLU A 1 204 ? 3.064 9.829 2.031 1.00 95.31 204 GLU A N 1
ATOM 1647 C CA . GLU A 1 204 ? 3.671 11.115 2.432 1.00 95.31 204 GLU A CA 1
ATOM 1648 C C . GLU A 1 204 ? 2.584 12.192 2.646 1.00 95.31 204 GLU A C 1
ATOM 1650 O O . GLU A 1 204 ? 1.600 12.218 1.893 1.00 95.31 204 GLU A O 1
ATOM 1655 N N . PRO A 1 205 ? 2.710 13.102 3.630 1.00 93.56 205 PRO A N 1
ATOM 1656 C CA . PRO A 1 205 ? 3.748 13.160 4.673 1.00 93.56 205 PRO A CA 1
ATOM 1657 C C . PRO A 1 205 ? 3.645 12.000 5.678 1.00 93.56 205 PRO A C 1
ATOM 1659 O O . PRO A 1 205 ? 2.538 11.558 5.984 1.00 93.56 205 PRO A O 1
ATOM 1662 N N . HIS A 1 206 ? 4.771 11.487 6.169 1.00 91.50 206 HIS A N 1
ATOM 1663 C CA . HIS A 1 206 ? 4.814 10.403 7.159 1.00 91.50 206 HIS A CA 1
ATOM 1664 C C . HIS A 1 206 ? 5.945 10.667 8.151 1.00 91.50 206 HIS A C 1
ATOM 1666 O O . HIS A 1 206 ? 7.077 10.875 7.722 1.00 91.50 206 HIS A O 1
ATOM 1672 N N . CYS A 1 207 ? 5.660 10.617 9.455 1.00 89.56 207 CYS A N 1
ATOM 1673 C CA . CYS A 1 207 ? 6.618 11.013 10.496 1.00 89.56 207 CYS A CA 1
ATOM 1674 C C . CYS A 1 207 ? 7.967 10.280 10.395 1.00 89.56 207 CYS A C 1
ATOM 1676 O O . CYS A 1 207 ? 9.011 10.917 10.487 1.00 89.56 207 CYS A O 1
ATOM 1678 N N . ILE A 1 208 ? 7.959 8.969 10.127 1.00 86.56 208 ILE A N 1
ATOM 1679 C CA . ILE A 1 208 ? 9.193 8.178 9.970 1.00 86.56 208 ILE A CA 1
ATOM 1680 C C . ILE A 1 208 ? 9.979 8.591 8.718 1.00 86.56 208 ILE A C 1
ATOM 1682 O O . ILE A 1 208 ? 11.185 8.791 8.799 1.00 86.56 208 ILE A O 1
ATOM 1686 N N . LEU A 1 209 ? 9.296 8.809 7.588 1.00 90.88 209 LEU A N 1
ATOM 1687 C CA . LEU A 1 209 ? 9.942 9.221 6.335 1.00 90.88 209 LEU A CA 1
ATOM 1688 C C . LEU A 1 209 ? 10.537 10.634 6.420 1.00 90.88 209 LEU A C 1
ATOM 1690 O O . LEU A 1 209 ? 11.456 10.974 5.680 1.00 90.88 209 LEU A O 1
ATOM 1694 N N . GLU A 1 210 ? 9.981 11.480 7.285 1.00 90.38 210 GLU A N 1
ATOM 1695 C CA . GLU A 1 210 ? 10.488 12.829 7.533 1.00 90.38 210 GLU A CA 1
ATOM 1696 C C . GLU A 1 210 ? 11.672 12.837 8.503 1.00 90.38 210 GLU A C 1
ATOM 1698 O O . GLU A 1 210 ? 12.592 13.640 8.336 1.00 90.38 210 GLU A O 1
ATOM 1703 N N . ALA A 1 211 ? 11.645 11.958 9.507 1.00 88.06 211 ALA A N 1
ATOM 1704 C CA . ALA A 1 211 ? 12.683 11.860 10.524 1.00 88.06 211 ALA A CA 1
ATOM 1705 C C . ALA A 1 211 ? 13.952 11.170 10.010 1.00 88.06 211 ALA A C 1
ATOM 1707 O O . ALA A 1 211 ? 15.055 11.594 10.357 1.00 88.06 211 ALA A O 1
ATOM 1708 N N . ASP A 1 212 ? 13.798 10.139 9.177 1.00 87.44 212 ASP A N 1
ATOM 1709 C CA . ASP A 1 212 ? 14.894 9.288 8.732 1.00 87.44 212 ASP A CA 1
ATOM 1710 C C . ASP A 1 212 ? 14.955 9.209 7.202 1.00 87.44 212 ASP A C 1
ATOM 1712 O O . ASP A 1 212 ? 14.077 8.675 6.522 1.00 87.44 212 ASP A O 1
ATOM 1716 N N . LYS A 1 213 ? 16.029 9.781 6.650 1.00 88.19 213 LYS A N 1
ATOM 1717 C CA . LYS A 1 213 ? 16.259 9.831 5.202 1.00 88.19 213 LYS A CA 1
ATOM 1718 C C . LYS A 1 213 ? 16.690 8.489 4.631 1.00 88.19 213 LYS A C 1
ATOM 1720 O O . LYS A 1 213 ? 16.425 8.251 3.452 1.00 88.19 213 LYS A O 1
ATOM 1725 N N . ASP A 1 214 ? 17.369 7.669 5.424 1.00 87.81 214 ASP A N 1
ATOM 1726 C CA . ASP A 1 214 ? 17.827 6.356 4.990 1.00 87.81 214 ASP A CA 1
ATOM 1727 C C . ASP A 1 214 ? 16.616 5.419 4.935 1.00 87.81 214 ASP A C 1
ATOM 1729 O O . ASP A 1 214 ? 16.346 4.842 3.882 1.00 87.81 214 ASP A O 1
ATOM 1733 N N . GLU A 1 215 ? 15.779 5.422 5.978 1.00 87.00 215 GLU A N 1
ATOM 1734 C CA . GLU A 1 215 ? 14.490 4.713 5.992 1.00 87.00 215 GLU A CA 1
ATOM 1735 C C . GLU A 1 215 ? 13.579 5.174 4.841 1.00 87.00 215 GLU A C 1
ATOM 1737 O O . GLU A 1 215 ? 12.914 4.372 4.176 1.00 87.00 215 GLU A O 1
ATOM 1742 N N . ALA A 1 216 ? 13.576 6.478 4.540 1.00 88.44 216 ALA A N 1
ATOM 1743 C CA . ALA A 1 216 ? 12.834 6.997 3.400 1.00 88.44 216 ALA A CA 1
ATOM 1744 C C . ALA A 1 216 ? 13.372 6.493 2.059 1.00 88.44 216 ALA A C 1
ATOM 1746 O O . ALA A 1 216 ? 12.586 6.136 1.176 1.00 88.44 216 ALA A O 1
ATOM 1747 N N . ALA A 1 217 ? 14.694 6.442 1.892 1.00 87.81 217 ALA A N 1
ATOM 1748 C CA . ALA A 1 217 ? 15.311 5.910 0.687 1.00 87.81 217 ALA A CA 1
ATOM 1749 C C . ALA A 1 217 ? 14.983 4.420 0.506 1.00 87.81 217 ALA A C 1
ATOM 1751 O O . ALA A 1 217 ? 14.584 4.024 -0.592 1.00 87.81 217 ALA A O 1
ATOM 1752 N N . GLU A 1 218 ? 15.070 3.623 1.571 1.00 89.44 218 GLU A N 1
ATOM 1753 C CA . GLU A 1 218 ? 14.722 2.198 1.562 1.00 89.44 218 GLU A CA 1
ATOM 1754 C C . GLU A 1 218 ? 13.244 1.978 1.223 1.00 89.44 218 GLU A C 1
ATOM 1756 O O . GLU A 1 218 ? 12.923 1.249 0.280 1.00 89.44 218 GLU A O 1
ATOM 1761 N N . THR A 1 219 ? 12.342 2.706 1.886 1.00 88.88 219 THR A N 1
ATOM 1762 C CA . THR A 1 219 ? 10.894 2.614 1.643 1.00 88.88 219 THR A CA 1
ATOM 1763 C C . THR A 1 219 ? 10.542 2.889 0.176 1.00 88.88 219 THR A C 1
ATOM 1765 O O . THR A 1 219 ? 9.680 2.225 -0.403 1.00 88.88 219 THR A O 1
ATOM 1768 N N . THR A 1 220 ? 11.221 3.842 -0.479 1.00 88.38 220 THR A N 1
ATOM 1769 C CA . THR A 1 220 ? 10.895 4.210 -1.871 1.00 88.38 220 THR A CA 1
ATOM 1770 C C . THR A 1 220 ? 11.141 3.093 -2.889 1.00 88.38 220 THR A C 1
ATOM 1772 O O . THR A 1 220 ? 10.535 3.102 -3.971 1.00 88.38 220 THR A O 1
ATOM 1775 N N . VAL A 1 221 ? 12.012 2.135 -2.557 1.00 91.75 221 VAL A N 1
ATOM 1776 C CA . VAL A 1 221 ? 12.347 0.981 -3.402 1.00 91.75 221 VAL A CA 1
ATOM 1777 C C . VAL A 1 221 ? 11.778 -0.336 -2.872 1.00 91.75 221 VAL A C 1
ATOM 1779 O O . VAL A 1 221 ? 11.706 -1.295 -3.639 1.00 91.75 221 VAL A O 1
ATOM 1782 N N . GLU A 1 222 ? 11.328 -0.382 -1.616 1.00 92.88 222 GLU A N 1
ATOM 1783 C CA . GLU A 1 222 ? 10.830 -1.585 -0.935 1.00 92.88 222 GLU A CA 1
ATOM 1784 C C . GLU A 1 222 ? 9.724 -2.302 -1.729 1.00 92.88 222 GLU A C 1
ATOM 1786 O O . GLU A 1 222 ? 9.805 -3.507 -1.952 1.00 92.88 222 GLU A O 1
ATOM 1791 N N . ASP A 1 223 ? 8.738 -1.571 -2.257 1.00 96.50 223 ASP A N 1
ATOM 1792 C CA . ASP A 1 223 ? 7.654 -2.163 -3.061 1.00 96.50 223 ASP A CA 1
ATOM 1793 C C . ASP A 1 223 ? 8.146 -2.826 -4.355 1.00 96.50 223 ASP A C 1
ATOM 1795 O O . ASP A 1 223 ? 7.554 -3.792 -4.839 1.00 96.50 223 ASP A O 1
ATOM 1799 N N . LEU A 1 224 ? 9.231 -2.308 -4.938 1.00 96.50 224 LEU A N 1
ATOM 1800 C CA . LEU A 1 224 ? 9.840 -2.886 -6.136 1.00 96.50 224 LEU A CA 1
ATOM 1801 C C . LEU A 1 224 ? 10.591 -4.173 -5.792 1.00 96.50 224 LEU A C 1
ATOM 1803 O O . LEU A 1 224 ? 10.516 -5.136 -6.551 1.00 96.50 224 LEU A O 1
ATOM 1807 N N . VAL A 1 225 ? 11.265 -4.206 -4.641 1.00 95.06 225 VAL A N 1
ATOM 1808 C CA . VAL A 1 225 ? 11.898 -5.424 -4.121 1.00 95.06 225 VAL A CA 1
ATOM 1809 C C . VAL A 1 225 ? 10.834 -6.485 -3.836 1.00 95.06 225 VAL A C 1
ATOM 1811 O O . VAL A 1 225 ? 10.917 -7.580 -4.388 1.00 95.06 225 VAL A O 1
ATOM 1814 N N . LYS A 1 226 ? 9.774 -6.135 -3.095 1.00 95.50 226 LYS A N 1
ATOM 1815 C CA . LYS A 1 226 ? 8.665 -7.049 -2.775 1.00 95.50 226 LYS A CA 1
ATOM 1816 C C . LYS A 1 226 ? 7.934 -7.558 -4.017 1.00 95.50 226 LYS A C 1
ATOM 1818 O O . LYS A 1 226 ? 7.492 -8.701 -4.046 1.00 95.50 226 LYS A O 1
ATOM 1823 N N . PHE A 1 227 ? 7.841 -6.754 -5.079 1.00 97.38 227 PHE A N 1
ATOM 1824 C CA . PHE A 1 227 ? 7.331 -7.236 -6.364 1.00 97.38 227 PHE A CA 1
ATOM 1825 C C . PHE A 1 227 ? 8.193 -8.366 -6.944 1.00 97.38 227 PHE A C 1
ATOM 1827 O O . PHE A 1 227 ? 7.645 -9.380 -7.376 1.00 97.38 227 PHE A O 1
ATOM 1834 N N . ASP A 1 228 ? 9.519 -8.205 -6.977 1.00 95.94 228 ASP A N 1
ATOM 1835 C CA . ASP A 1 228 ? 10.412 -9.244 -7.500 1.00 95.94 228 ASP A CA 1
ATOM 1836 C C . ASP A 1 228 ? 10.385 -10.499 -6.609 1.00 95.94 228 ASP A C 1
ATOM 1838 O O . ASP A 1 228 ? 10.324 -11.611 -7.137 1.00 95.94 228 ASP A O 1
ATOM 1842 N N . GLU A 1 229 ? 10.329 -10.328 -5.284 1.00 95.06 229 GLU A N 1
ATOM 1843 C CA . GLU A 1 229 ? 10.149 -11.423 -4.321 1.00 95.06 229 GLU A CA 1
ATOM 1844 C C . GLU A 1 229 ? 8.831 -12.171 -4.546 1.00 95.06 229 GLU A C 1
ATOM 1846 O O . GLU A 1 229 ? 8.824 -13.398 -4.592 1.00 95.06 229 GLU A O 1
ATOM 1851 N N . MET A 1 230 ? 7.720 -11.457 -4.751 1.00 96.62 230 MET A N 1
ATOM 1852 C CA . MET A 1 230 ? 6.423 -12.057 -5.075 1.00 96.62 230 MET A CA 1
ATOM 1853 C C . MET A 1 230 ? 6.500 -12.894 -6.360 1.00 96.62 230 MET A C 1
ATOM 1855 O O . MET A 1 230 ? 5.981 -14.007 -6.396 1.00 96.62 230 MET A O 1
ATOM 1859 N N . VAL A 1 231 ? 7.149 -12.386 -7.414 1.00 96.19 231 VAL A N 1
ATOM 1860 C CA . VAL A 1 231 ? 7.327 -13.123 -8.680 1.00 96.19 231 VAL A CA 1
ATOM 1861 C C . VAL A 1 231 ? 8.109 -14.419 -8.465 1.00 96.19 231 VAL A C 1
ATOM 1863 O O . VAL A 1 231 ? 7.738 -15.455 -9.026 1.00 96.19 231 VAL A O 1
ATOM 1866 N N . ASP A 1 232 ? 9.167 -14.368 -7.655 1.00 93.94 232 ASP A N 1
ATOM 1867 C CA . ASP A 1 232 ? 10.022 -15.520 -7.376 1.00 93.94 232 ASP A CA 1
ATOM 1868 C C . ASP A 1 232 ? 9.330 -16.547 -6.457 1.00 93.94 232 ASP A C 1
ATOM 1870 O O . ASP A 1 232 ? 9.366 -17.742 -6.757 1.00 93.94 232 ASP A O 1
ATOM 1874 N N . MET A 1 233 ? 8.646 -16.107 -5.391 1.00 92.38 233 MET A N 1
ATOM 1875 C CA . MET A 1 233 ? 7.899 -16.979 -4.467 1.00 92.38 233 MET A CA 1
ATOM 1876 C C . MET A 1 233 ? 6.776 -17.746 -5.169 1.00 92.38 233 MET A C 1
ATOM 1878 O O . MET A 1 233 ? 6.577 -18.932 -4.915 1.00 92.38 233 MET A O 1
ATOM 1882 N N . GLU A 1 234 ? 6.082 -17.092 -6.099 1.00 94.00 234 GLU A N 1
ATOM 1883 C CA . GLU A 1 234 ? 5.003 -17.695 -6.888 1.00 94.00 234 GLU A CA 1
ATOM 1884 C C . GLU A 1 234 ? 5.515 -18.520 -8.082 1.00 94.00 234 GLU A C 1
ATOM 1886 O O . GLU A 1 234 ? 4.723 -19.036 -8.874 1.00 94.00 234 GLU A O 1
ATOM 1891 N N . ALA A 1 235 ? 6.840 -18.636 -8.244 1.00 93.69 235 ALA A N 1
ATOM 1892 C CA . ALA A 1 235 ? 7.497 -19.336 -9.346 1.00 93.69 235 ALA A CA 1
ATOM 1893 C C . ALA A 1 235 ? 6.978 -18.912 -10.739 1.00 93.69 235 ALA A C 1
ATOM 1895 O O . ALA A 1 235 ? 6.889 -19.722 -11.673 1.00 93.69 235 ALA A O 1
ATOM 1896 N N . LEU A 1 236 ? 6.637 -17.627 -10.898 1.00 92.12 236 LEU A N 1
ATOM 1897 C CA . LEU A 1 236 ? 6.062 -17.097 -12.130 1.00 92.12 236 LEU A CA 1
ATOM 1898 C C . LEU A 1 236 ? 7.147 -16.964 -13.202 1.00 92.12 236 LEU A C 1
ATOM 1900 O O . LEU A 1 236 ? 8.088 -16.180 -13.092 1.00 92.12 236 LEU A O 1
ATOM 1904 N N . LYS A 1 237 ? 6.995 -17.709 -14.300 1.00 92.19 237 LYS A N 1
ATOM 1905 C CA . LYS A 1 237 ? 7.922 -17.650 -15.439 1.00 92.19 237 LYS A CA 1
ATOM 1906 C C . LYS A 1 237 ? 7.765 -16.324 -16.182 1.00 92.19 237 LYS A C 1
ATOM 1908 O O . LYS A 1 237 ? 6.846 -16.169 -16.984 1.00 92.19 237 LYS A O 1
ATOM 1913 N N . SER A 1 238 ? 8.664 -15.377 -15.926 1.00 90.75 238 SER A N 1
ATOM 1914 C CA . SER A 1 238 ? 8.613 -14.041 -16.517 1.00 90.75 238 SER A CA 1
ATOM 1915 C C . SER A 1 238 ? 9.989 -13.382 -16.600 1.00 90.75 238 SER A C 1
ATOM 1917 O O . SER A 1 238 ? 10.822 -13.541 -15.712 1.00 90.75 238 SER A O 1
ATOM 1919 N N . ASP A 1 239 ? 10.193 -12.577 -17.644 1.00 89.81 239 ASP A N 1
ATOM 1920 C CA . ASP A 1 239 ? 11.357 -11.690 -17.782 1.00 89.81 239 ASP A CA 1
ATOM 1921 C C . ASP A 1 239 ? 11.124 -10.306 -17.140 1.00 89.81 239 ASP A C 1
ATOM 1923 O O . ASP A 1 239 ? 11.969 -9.413 -17.224 1.00 89.81 239 ASP A O 1
ATOM 1927 N N . VAL A 1 240 ? 9.944 -10.074 -16.554 1.00 92.50 240 VAL A N 1
ATOM 1928 C CA . VAL A 1 240 ? 9.597 -8.804 -15.905 1.00 92.50 240 VAL A CA 1
ATOM 1929 C C . VAL A 1 240 ? 10.319 -8.710 -14.569 1.00 92.50 240 VAL A C 1
ATOM 1931 O O . VAL A 1 240 ? 10.136 -9.568 -13.714 1.00 92.50 240 VAL A O 1
ATOM 1934 N N . ARG A 1 241 ? 11.103 -7.644 -14.392 1.00 92.00 241 ARG A N 1
ATOM 1935 C CA . ARG A 1 241 ? 11.806 -7.329 -13.145 1.00 92.00 241 ARG A CA 1
ATOM 1936 C C . ARG A 1 241 ? 11.616 -5.864 -12.775 1.00 92.00 241 ARG A C 1
ATOM 1938 O O . ARG A 1 241 ? 11.617 -4.987 -13.651 1.00 92.00 241 ARG A O 1
ATOM 1945 N N . ALA A 1 242 ? 11.432 -5.605 -11.490 1.00 92.75 242 ALA A N 1
ATOM 1946 C CA . ALA A 1 242 ? 11.331 -4.262 -10.946 1.00 92.75 242 ALA A CA 1
ATOM 1947 C C . ALA A 1 242 ? 12.716 -3.676 -10.677 1.00 92.75 242 ALA A C 1
ATOM 1949 O O . ALA A 1 242 ? 12.985 -2.538 -11.084 1.00 92.75 242 ALA A O 1
ATOM 1950 N N . MET A 1 243 ? 13.580 -4.480 -10.060 1.00 89.25 243 MET A N 1
ATOM 1951 C CA . MET A 1 243 ? 14.951 -4.149 -9.727 1.00 89.25 243 MET A CA 1
ATOM 1952 C C . MET A 1 243 ? 15.894 -4.470 -10.881 1.00 89.25 243 MET A C 1
ATOM 1954 O O . MET A 1 243 ? 15.691 -5.363 -11.709 1.00 89.25 243 MET A O 1
ATOM 1958 N N . SER A 1 244 ? 16.968 -3.691 -10.952 1.00 77.38 244 SER A N 1
ATOM 1959 C CA . SER A 1 244 ? 18.018 -3.913 -11.937 1.00 77.38 244 SER A CA 1
ATOM 1960 C C . SER A 1 244 ? 18.739 -5.222 -11.621 1.00 77.38 244 SER A C 1
ATOM 1962 O O . SER A 1 244 ? 19.199 -5.410 -10.497 1.00 77.38 244 SER A O 1
ATOM 1964 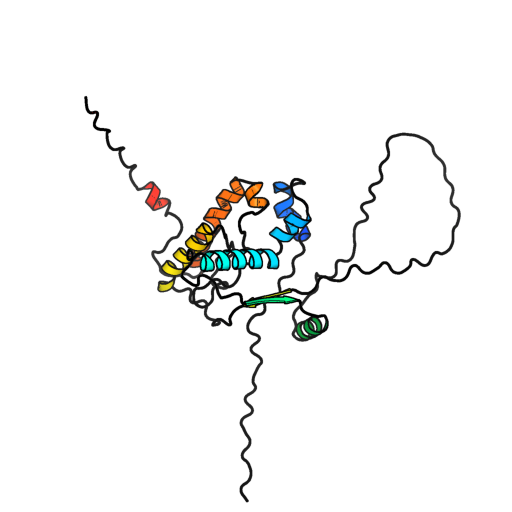N N . ASN A 1 245 ? 18.911 -6.108 -12.605 1.00 66.12 245 ASN A N 1
ATOM 1965 C CA . ASN A 1 245 ? 19.777 -7.272 -12.432 1.00 66.12 245 ASN A CA 1
ATOM 1966 C C . ASN A 1 245 ? 21.221 -6.783 -12.245 1.00 66.12 245 ASN A C 1
ATOM 1968 O O . ASN A 1 245 ? 21.897 -6.441 -13.217 1.00 66.12 245 ASN A O 1
ATOM 1972 N N . TRP A 1 246 ? 21.697 -6.752 -11.000 1.00 55.09 246 TRP A N 1
ATOM 1973 C CA . TRP A 1 246 ? 23.036 -6.277 -10.650 1.00 55.09 246 TRP A CA 1
ATOM 1974 C C . TRP A 1 246 ? 24.140 -7.005 -11.437 1.00 55.09 246 TRP A C 1
ATOM 1976 O O . TRP A 1 246 ? 25.101 -6.389 -11.906 1.00 55.09 246 TRP A O 1
ATOM 1986 N N . GLY A 1 247 ? 23.970 -8.308 -11.686 1.00 55.41 247 GLY A N 1
ATOM 1987 C CA . GLY A 1 247 ? 24.891 -9.122 -12.485 1.00 55.41 247 GLY A CA 1
ATOM 1988 C C . GLY A 1 247 ? 24.884 -8.802 -13.985 1.00 55.41 247 GLY A C 1
ATOM 1989 O O . GLY A 1 247 ? 25.853 -9.107 -14.680 1.00 55.41 247 GLY A O 1
ATOM 1990 N N . TYR A 1 248 ? 23.823 -8.177 -14.499 1.00 52.97 248 TYR A N 1
ATOM 1991 C CA . TYR A 1 248 ? 23.754 -7.644 -15.862 1.00 52.97 248 TYR A CA 1
ATOM 1992 C C . TYR A 1 248 ? 24.260 -6.196 -15.917 1.00 52.97 248 TYR A C 1
ATOM 1994 O O . TYR A 1 248 ? 25.075 -5.865 -16.776 1.00 52.97 248 TYR A O 1
ATOM 2002 N N . CYS A 1 249 ? 23.858 -5.349 -14.965 1.00 55.12 249 CYS A N 1
ATOM 2003 C CA . CYS A 1 249 ? 24.274 -3.948 -14.875 1.00 55.12 249 CYS A CA 1
ATOM 2004 C C . CYS A 1 249 ? 25.784 -3.784 -14.670 1.00 55.12 249 CYS A C 1
ATOM 2006 O O . CYS A 1 249 ? 26.385 -2.920 -15.300 1.00 55.12 249 CYS A O 1
ATOM 2008 N N . SER A 1 250 ? 26.416 -4.657 -13.884 1.00 48.59 250 SER A N 1
ATOM 2009 C CA . SER A 1 250 ? 27.879 -4.697 -13.718 1.00 48.59 250 SER A CA 1
ATOM 2010 C C . SER A 1 250 ? 28.640 -5.079 -14.997 1.00 48.59 250 SER A C 1
ATOM 2012 O O . SER A 1 250 ? 29.818 -4.752 -15.133 1.00 48.59 250 SER A O 1
ATOM 2014 N N . LYS A 1 251 ? 27.979 -5.737 -15.963 1.00 61.31 251 LYS A N 1
ATOM 2015 C CA . LYS A 1 251 ? 28.552 -6.118 -17.269 1.00 61.31 251 LYS A CA 1
ATOM 2016 C C . LYS A 1 251 ? 28.350 -5.054 -18.351 1.00 61.31 251 LYS A C 1
ATOM 2018 O O . LYS A 1 251 ? 28.940 -5.162 -19.429 1.00 61.31 251 LYS A O 1
ATOM 2023 N N . LEU A 1 252 ? 27.538 -4.027 -18.095 1.00 61.12 252 LEU A N 1
ATOM 2024 C CA . LEU A 1 252 ? 27.371 -2.908 -19.018 1.00 61.12 252 LEU A CA 1
ATOM 2025 C C . LEU A 1 252 ? 28.604 -2.002 -18.936 1.00 61.12 252 LEU A C 1
ATOM 2027 O O . LEU A 1 252 ? 28.935 -1.466 -17.882 1.00 61.12 252 LEU A O 1
ATOM 2031 N N . ARG A 1 253 ? 29.305 -1.815 -20.063 1.00 59.44 253 ARG A N 1
ATOM 2032 C CA . ARG A 1 253 ? 30.446 -0.889 -20.118 1.00 59.44 253 ARG A CA 1
ATOM 2033 C C . ARG A 1 253 ? 29.972 0.536 -19.797 1.00 59.44 253 ARG A C 1
ATOM 2035 O O . ARG A 1 253 ? 28.960 0.960 -20.364 1.00 59.44 253 ARG A O 1
ATOM 2042 N N . PRO A 1 254 ? 30.722 1.310 -18.990 1.00 60.88 254 PRO A N 1
ATOM 2043 C CA . PRO A 1 254 ? 30.442 2.726 -18.792 1.00 60.88 254 PRO A CA 1
ATOM 2044 C C . PRO A 1 254 ? 30.344 3.430 -20.148 1.00 60.88 254 PRO A C 1
ATOM 2046 O O . PRO A 1 254 ? 31.229 3.282 -21.000 1.00 60.88 254 PRO A O 1
ATOM 2049 N N . ARG A 1 255 ? 29.261 4.181 -20.384 1.00 61.47 255 ARG A N 1
ATOM 2050 C CA . ARG A 1 255 ? 29.146 4.988 -21.605 1.00 61.47 255 ARG A CA 1
ATOM 2051 C C . ARG A 1 255 ? 30.273 6.017 -21.586 1.00 61.47 255 ARG A C 1
ATOM 2053 O O . ARG A 1 255 ? 30.357 6.814 -20.656 1.00 61.47 255 ARG A O 1
ATOM 2060 N N . LYS A 1 256 ? 31.129 6.006 -22.616 1.00 54.25 256 LYS A N 1
ATOM 2061 C CA . LYS A 1 256 ? 32.120 7.070 -22.815 1.00 54.25 256 LYS A CA 1
ATOM 2062 C C . LYS A 1 256 ? 31.383 8.416 -22.842 1.00 54.25 256 LYS A C 1
ATOM 2064 O O . LYS A 1 256 ? 30.421 8.534 -23.610 1.00 54.25 256 LYS A O 1
ATOM 2069 N N . PRO A 1 257 ? 31.805 9.413 -22.049 1.00 52.09 257 PRO A N 1
ATOM 2070 C CA . PRO A 1 257 ? 31.250 10.751 -22.160 1.00 52.09 257 PRO A CA 1
ATOM 2071 C C . PRO A 1 257 ? 31.455 11.244 -23.596 1.00 52.09 257 PRO A C 1
ATOM 2073 O O . PRO A 1 257 ? 32.535 11.087 -24.171 1.00 52.09 257 PRO A O 1
ATOM 2076 N N . LYS A 1 258 ? 30.388 11.781 -24.201 1.00 54.16 258 LYS A N 1
ATOM 2077 C CA . LYS A 1 258 ? 30.477 12.452 -25.501 1.00 54.16 258 LYS A CA 1
ATOM 2078 C C . LYS A 1 258 ? 31.474 13.595 -25.337 1.00 54.16 258 LYS A C 1
ATOM 2080 O O . LYS A 1 258 ? 31.234 14.487 -24.530 1.00 54.16 258 LYS A O 1
ATOM 2085 N N . ALA A 1 259 ? 32.578 13.540 -26.080 1.00 55.41 259 ALA A N 1
ATOM 2086 C CA . ALA A 1 259 ? 33.511 14.649 -26.171 1.00 55.41 259 ALA A CA 1
ATOM 2087 C C . ALA A 1 259 ? 32.718 15.896 -26.576 1.00 55.41 259 ALA A C 1
ATOM 2089 O O . ALA A 1 259 ? 32.072 15.911 -27.625 1.00 55.41 259 ALA A O 1
ATOM 2090 N N . SER A 1 260 ? 32.718 16.905 -25.709 1.00 53.06 260 SER A N 1
ATOM 2091 C CA . SER A 1 260 ? 32.242 18.236 -26.045 1.00 53.06 260 SER A CA 1
ATOM 2092 C C . SER A 1 260 ? 33.115 18.741 -27.185 1.00 53.06 260 SER A C 1
ATOM 2094 O O . SER A 1 260 ? 34.303 19.002 -26.994 1.00 53.06 260 SER A O 1
ATOM 2096 N N . SER A 1 261 ? 32.543 18.825 -28.381 1.00 49.28 261 SER A N 1
ATOM 2097 C CA . SER A 1 261 ? 33.134 19.562 -29.486 1.00 49.28 261 SER A CA 1
ATOM 2098 C C . SER A 1 261 ? 33.240 21.021 -29.054 1.00 49.28 261 SER A C 1
ATOM 2100 O O . SER A 1 261 ? 32.235 21.730 -29.016 1.00 49.28 261 SER A O 1
ATOM 2102 N N . GLY A 1 262 ? 34.442 21.434 -28.655 1.00 49.75 262 GLY A N 1
ATOM 2103 C CA . GLY A 1 262 ? 34.778 22.839 -28.505 1.00 49.75 262 GLY A CA 1
ATOM 2104 C C . GLY A 1 262 ? 34.655 23.511 -29.867 1.00 49.75 262 GLY A C 1
ATOM 2105 O O . GLY A 1 262 ? 35.307 23.089 -30.821 1.00 49.75 262 GLY A O 1
ATOM 2106 N N . SER A 1 263 ? 33.798 24.522 -29.946 1.00 49.00 263 SER A N 1
ATOM 2107 C CA . SER A 1 263 ? 33.834 25.501 -31.026 1.00 49.00 263 SER A CA 1
ATOM 2108 C C . SER A 1 263 ? 34.668 26.682 -30.547 1.00 49.00 263 SER A C 1
ATOM 2110 O O . SER A 1 263 ? 34.469 27.159 -29.428 1.00 49.00 263 SER A O 1
ATOM 2112 N N . ALA A 1 264 ? 35.632 27.042 -31.392 1.00 51.50 264 ALA A N 1
ATOM 2113 C CA . ALA A 1 264 ? 36.543 28.174 -31.276 1.00 51.50 264 ALA A CA 1
ATOM 2114 C C . ALA A 1 264 ? 35.823 29.530 -31.282 1.00 51.50 264 ALA A C 1
ATOM 2116 O O . ALA A 1 264 ? 34.691 29.592 -31.817 1.00 51.50 264 ALA A O 1
#

Secondary structure (DSSP, 8-state):
-PPPPPPP-----------------GGGGHHHHHHHHTTSS-HHHHHHHH-HHHHHHHHHHHHHHHHHTTS--S-SBPPEEEEEEE-HHHHHHHHTTT---TTS------------------------------PPPP--PPPPPEEEEEE----S-----TTTHHHHHHHHHHHHHTTEE-S---GGGEETTEE---TT-EESS-HHHHH-HHHHHHHHHHHHHHHHHHHHHTT------SS--HHHHTTSPPPPPPP-----

pLDDT: mean 73.34, std 23.71, range [27.11, 97.81]

Foldseek 3Di:
DDDDDDDDPPPPDPPPQDFDFDDDDLVVCCVPCCVQCPPVDDSVQSRLQLFLVNQQVQLLVLVVVCVVVVVDVDFQAFHWPFKDFDDPVNVVVVVVVVDDDPRLPPDDDDPPPPDDDDDDDDDDDDDDDDDDDPDDPPPPPDRGTGMTTHGDRFDQAQLDAQVCLVVLLVSCVSSLVSQKQQLDDASNQGTNSHGYGSSRIGHPPHSSVVRDVVVVVCSSCNNQVSSQVRCVVVVHPYPDHSDDPPVVVVVDPPPDPDPPPDDD